Protein AF-0000000081758607 (afdb_homodimer)

InterPro domains:
  IPR001427 Pancreatic ribonuclease [PR00794] (50-69)
  IPR001427 Pancreatic ribonuclease [PR00794] (70-89)
  IPR001427 Pancreatic ribonuclease [PR00794] (96-114)
  IPR001427 Pancreatic ribonuclease [PR00794] (119-141)
  IPR001427 Pancreatic ribonuclease [PTHR11437] (11-158)
  IPR023411 Ribonuclease A, active site [PS00127] (64-70)
  IPR023412 Ribonuclease A-domain [PF00074] (33-155)
  IPR023412 Ribonuclease A-domain [SM00092] (31-158)
  IPR036816 Ribonuclease A-like domain superfamily [G3DSA:3.10.130.10] (28-158)
  IPR036816 Ribonuclease A-like domain superfamily [SSF54076] (29-158)

pLDDT: mean 87.72, std 19.78, range [25.62, 98.75]

Radius of gyration: 23.15 Å; Cα contacts (8 Å, |Δi|>4): 586; chains: 2; bounding box: 93×60×49 Å

Solvent-accessible surface area (backbone atoms only — not comparable to full-atom values): 17906 Å² total; per-residue (Å²): 129,72,74,67,55,59,61,54,58,56,56,55,57,61,63,60,69,70,62,61,83,64,58,73,79,73,78,73,49,90,94,50,52,54,46,55,46,32,40,62,57,28,46,35,79,65,88,83,46,47,55,62,56,45,33,67,47,14,66,69,72,49,38,58,68,60,64,46,55,32,36,50,46,47,69,64,61,54,28,53,28,56,73,43,68,76,39,86,41,82,38,77,90,44,79,43,15,18,50,46,91,58,66,37,48,30,39,39,29,39,57,74,35,83,42,84,49,32,84,60,33,36,48,45,78,48,77,50,72,31,31,40,29,32,25,42,40,72,51,55,91,88,44,74,79,87,45,68,42,26,42,47,42,65,31,32,40,34,45,82,69,129,70,72,67,58,60,60,55,56,56,55,54,55,61,63,60,69,69,61,59,83,63,59,72,78,74,78,72,51,88,94,50,51,53,45,55,47,32,41,62,55,29,48,35,79,65,86,84,45,46,54,62,57,46,32,68,47,14,65,70,72,48,38,57,67,60,65,46,55,31,36,50,48,49,70,67,60,55,27,54,28,57,72,41,67,78,40,87,41,83,39,76,89,45,75,44,14,18,48,45,91,57,66,36,48,30,38,37,28,39,55,74,36,83,40,85,49,31,83,60,34,37,48,44,75,48,76,49,72,32,30,41,28,32,25,40,39,72,52,55,91,88,45,75,80,87,46,68,44,27,44,46,41,63,30,32,41,32,44,79,68

Secondary structure (DSSP, 8-state):
--TTTHHHHHHHHHHHTT-------PPPPTT--HHHHHHHHHB--S---HHHHHHHHHTTTTS--SEEEEESS-HHHHHHHTTS-EE--SSTT---EEE-SS-EEEEEEEEEE--SSGGG-EEEEEEEEEEEEEEEEEPPTTS-TT-SEEEEEEEEEEEE-/--TTTHHHHHHHHHHHHT-------PPPPTT--HHHHHHHHHB--S---HHHHHHHHHTTTTS--SEEEEESS-HHHHHHHTTS-EE--SSTT---EEE-SS-EEEEEEEEEE--SSGGG-EEEEEEEEEEEEEEEEEPPTTS-TT-SEEEEEEEEEEEE-

Nearest PDB structures (foldseek):
  4owz-assembly1_A  TM=9.566E-01  e=1.545E-17  Homo sapiens
  8g9a-assembly4_D  TM=9.483E-01  e=7.548E-17  synthetic construct
  6sso-assembly1_A  TM=9.526E-01  e=8.528E-17  Homo sapiens
  4x09-assembly1_A  TM=9.290E-01  e=2.037E-15  Homo sapiens
  6ssn-assembly2_B  TM=9.338E-01  e=1.350E-14  synthetic construct

Structure (mmCIF, N/CA/C/O backbone):
data_AF-0000000081758607-model_v1
#
loop_
_entity.id
_entity.type
_entity.pdbx_description
1 polymer 'Eosinophil cationic protein-like'
#
loop_
_atom_site.group_PDB
_atom_site.id
_atom_site.type_symbol
_atom_site.label_atom_id
_atom_site.label_alt_id
_atom_site.label_comp_id
_atom_site.label_asym_id
_atom_site.label_entity_id
_atom_site.label_seq_id
_atom_site.pdbx_PDB_ins_code
_atom_site.Cartn_x
_atom_site.Cartn_y
_atom_site.Cartn_z
_atom_site.occupancy
_atom_site.B_iso_or_equiv
_atom_site.auth_seq_id
_atom_site.auth_comp_id
_atom_site.auth_asym_id
_atom_site.auth_atom_id
_atom_site.pdbx_PDB_model_num
ATOM 1 N N . MET A 1 1 ? -47.562 11.25 -22.031 1 25.62 1 MET A N 1
ATOM 2 C CA . MET A 1 1 ? -46.656 12.133 -21.297 1 25.62 1 MET A CA 1
ATOM 3 C C . MET A 1 1 ? -45.969 11.375 -20.172 1 25.62 1 MET A C 1
ATOM 5 O O . MET A 1 1 ? -45.219 11.977 -19.375 1 25.62 1 MET A O 1
ATOM 9 N N . VAL A 1 2 ? -46.375 10.055 -19.812 1 29.16 2 VAL A N 1
ATOM 10 C CA . VAL A 1 2 ? -45.938 9.32 -18.641 1 29.16 2 VAL A CA 1
ATOM 11 C C . VAL A 1 2 ? -44.625 8.617 -18.953 1 29.16 2 VAL A C 1
ATOM 13 O O . VAL A 1 2 ? -44 8.008 -18.062 1 29.16 2 VAL A O 1
ATOM 16 N N . ALA A 1 3 ? -44.312 8.266 -20.203 1 39.25 3 ALA A N 1
ATOM 17 C CA . ALA A 1 3 ? -43.094 7.523 -20.438 1 39.25 3 ALA A CA 1
ATOM 18 C C . ALA A 1 3 ? -41.875 8.375 -20.094 1 39.25 3 ALA A C 1
ATOM 20 O O . ALA A 1 3 ? -40.719 7.879 -20.094 1 39.25 3 ALA A O 1
ATOM 21 N N . LYS A 1 4 ? -42.094 9.68 -20.25 1 40.25 4 LYS A N 1
ATOM 22 C CA . LYS A 1 4 ? -40.906 10.5 -20.125 1 40.25 4 LYS A CA 1
ATOM 23 C C . LYS A 1 4 ? -40.375 10.508 -18.703 1 40.25 4 LYS A C 1
ATOM 25 O O . LYS A 1 4 ? -39.344 11.102 -18.422 1 40.25 4 LYS A O 1
ATOM 30 N N . LEU A 1 5 ? -41.25 10.117 -17.688 1 33.97 5 LEU A N 1
ATOM 31 C CA . LEU A 1 5 ? -40.781 10.289 -16.328 1 33.97 5 LEU A CA 1
ATOM 32 C C . LEU A 1 5 ? -39.875 9.125 -15.914 1 33.97 5 LEU A C 1
ATOM 34 O O . LEU A 1 5 ? -39.219 9.18 -14.883 1 33.97 5 LEU A O 1
ATOM 38 N N . LEU A 1 6 ? -40.062 7.922 -16.609 1 41.34 6 LEU A N 1
ATOM 39 C CA . LEU A 1 6 ? -39.281 6.805 -16.094 1 41.34 6 LEU A CA 1
ATOM 40 C C . LEU A 1 6 ? -37.812 6.961 -16.453 1 41.34 6 LEU A C 1
ATOM 42 O O . LEU A 1 6 ? -36.938 6.332 -15.836 1 41.34 6 LEU A O 1
ATOM 46 N N . HIS A 1 7 ? -37.594 7.719 -17.609 1 46.16 7 HIS A N 1
ATOM 47 C CA . HIS A 1 7 ? -36.188 7.832 -17.938 1 46.16 7 HIS A CA 1
ATOM 48 C C . HIS A 1 7 ? -35.438 8.719 -16.938 1 46.16 7 HIS A C 1
ATOM 50 O O . HIS A 1 7 ? -34.25 8.586 -16.75 1 46.16 7 HIS A O 1
ATOM 56 N N . SER A 1 8 ? -36.281 9.594 -16.234 1 44.31 8 SER A N 1
ATOM 57 C CA . SER A 1 8 ? -35.531 10.555 -15.422 1 44.31 8 SER A CA 1
ATOM 58 C C . SER A 1 8 ? -35.062 9.922 -14.117 1 44.31 8 SER A C 1
ATOM 60 O O . SER A 1 8 ? -34.031 10.289 -13.594 1 44.31 8 SER A O 1
ATOM 62 N N . ARG A 1 9 ? -35.906 9 -13.555 1 41.22 9 ARG A N 1
ATOM 63 C CA . ARG A 1 9 ? -35.531 8.516 -12.234 1 41.22 9 ARG A CA 1
ATOM 64 C C . ARG A 1 9 ? -34.375 7.535 -12.336 1 41.22 9 ARG A C 1
ATOM 66 O O . ARG A 1 9 ? -33.656 7.293 -11.352 1 41.22 9 ARG A O 1
ATOM 73 N N . LEU A 1 10 ? -34.312 6.77 -13.477 1 43.75 10 LEU A N 1
ATOM 74 C CA . LEU A 1 10 ? -33.188 5.824 -13.586 1 43.75 10 LEU A CA 1
ATOM 75 C C . LEU A 1 10 ? -31.859 6.559 -13.727 1 43.75 10 LEU A C 1
ATOM 77 O O . LEU A 1 10 ? -30.844 6.105 -13.211 1 43.75 10 LEU A O 1
ATOM 81 N N . CYS A 1 11 ? -31.938 7.77 -14.328 1 44.88 11 CYS A N 1
ATOM 82 C CA . CYS A 1 11 ? -30.672 8.477 -14.453 1 44.88 11 CYS A CA 1
ATOM 83 C C . CYS A 1 11 ? -30.156 8.906 -13.086 1 44.88 11 CYS A C 1
ATOM 85 O O . CYS A 1 11 ? -28.938 9.016 -12.875 1 44.88 11 CYS A O 1
ATOM 87 N N . LEU A 1 12 ? -31.141 9.227 -12.18 1 46.19 12 LEU A N 1
ATOM 88 C CA . LEU A 1 12 ? -30.672 9.719 -10.891 1 46.19 12 LEU A CA 1
ATOM 89 C C . LEU A 1 12 ? -29.969 8.609 -10.109 1 46.19 12 LEU A C 1
ATOM 91 O O . LEU A 1 12 ? -28.969 8.852 -9.438 1 46.19 12 LEU A O 1
ATOM 95 N N . LEU A 1 13 ? -30.516 7.367 -10.219 1 45.22 13 LEU A N 1
ATOM 96 C CA . LEU A 1 13 ? -29.906 6.34 -9.375 1 45.22 13 LEU A CA 1
ATOM 97 C C . LEU A 1 13 ? -28.516 5.977 -9.867 1 45.22 13 LEU A C 1
ATOM 99 O O . LEU A 1 13 ? -27.672 5.531 -9.078 1 45.22 13 LEU A O 1
ATOM 103 N N . LEU A 1 14 ? -28.312 6.074 -11.203 1 45.12 14 LEU A N 1
ATOM 104 C CA . LEU A 1 14 ? -26.984 5.68 -11.648 1 45.12 14 LEU A CA 1
ATOM 105 C C . LEU A 1 14 ? -25.922 6.648 -11.125 1 45.12 14 LEU A C 1
ATOM 107 O O . LEU A 1 14 ? -24.734 6.309 -11.07 1 45.12 14 LEU A O 1
ATOM 111 N N . LEU A 1 15 ? -26.344 7.926 -10.883 1 44.34 15 LEU A N 1
ATOM 112 C CA . LEU A 1 15 ? -25.328 8.852 -10.398 1 44.34 15 LEU A CA 1
ATOM 113 C C . LEU A 1 15 ? -24.875 8.484 -8.992 1 44.34 15 LEU A C 1
ATOM 115 O O . LEU A 1 15 ? -23.781 8.859 -8.57 1 44.34 15 LEU A O 1
ATOM 119 N N . LEU A 1 16 ? -25.719 7.824 -8.211 1 43.75 16 LEU A N 1
ATOM 120 C CA . LEU A 1 16 ? -25.312 7.633 -6.824 1 43.75 16 LEU A CA 1
ATOM 121 C C . LEU A 1 16 ? -24.219 6.574 -6.723 1 43.75 16 LEU A C 1
ATOM 123 O O . LEU A 1 16 ? -23.578 6.445 -5.68 1 43.75 16 LEU A O 1
ATOM 127 N N . GLY A 1 17 ? -24.172 5.621 -7.613 1 43.34 17 GLY A N 1
ATOM 128 C CA . GLY A 1 17 ? -23.297 4.492 -7.371 1 43.34 17 GLY A CA 1
ATOM 129 C C . GLY A 1 17 ? -21.828 4.875 -7.391 1 43.34 17 GLY A C 1
ATOM 130 O O . GLY A 1 17 ? -20.969 4.117 -6.918 1 43.34 17 GLY A O 1
ATOM 131 N N . LEU A 1 18 ? -21.438 5.738 -8.297 1 41.12 18 LEU A N 1
ATOM 132 C CA . LEU A 1 18 ? -19.984 5.934 -8.344 1 41.12 18 LEU A CA 1
ATOM 133 C C . LEU A 1 18 ? -19.516 6.738 -7.137 1 41.12 18 LEU A C 1
ATOM 135 O O . LEU A 1 18 ? -18.781 7.719 -7.293 1 41.12 18 LEU A O 1
ATOM 139 N N . LEU A 1 19 ? -20.25 6.902 -6.094 1 38.03 19 LEU A N 1
ATOM 140 C CA . LEU A 1 19 ? -19.609 7.645 -5.02 1 38.03 19 LEU A CA 1
ATOM 141 C C . LEU A 1 19 ? -18.25 7.043 -4.684 1 38.03 19 LEU A C 1
ATOM 143 O O . LEU A 1 19 ? -18.172 6.012 -4.008 1 38.03 19 LEU A O 1
ATOM 147 N N . GLY A 1 20 ? -17.375 6.934 -5.625 1 40.66 20 GLY A N 1
ATOM 148 C CA . GLY A 1 20 ? -16.016 6.652 -5.199 1 40.66 20 GLY A CA 1
ATOM 149 C C . GLY A 1 20 ? -15.68 7.254 -3.85 1 40.66 20 GLY A C 1
ATOM 150 O O . GLY A 1 20 ? -16.234 8.289 -3.467 1 40.66 20 GLY A O 1
ATOM 151 N N . ILE A 1 21 ? -15.484 6.484 -2.828 1 44.28 21 ILE A N 1
ATOM 152 C CA . ILE A 1 21 ? -14.945 6.949 -1.554 1 44.28 21 ILE A CA 1
ATOM 153 C C . ILE A 1 21 ? -14.008 8.133 -1.789 1 44.28 21 ILE A C 1
ATOM 155 O O . ILE A 1 21 ? -12.938 7.977 -2.379 1 44.28 21 ILE A O 1
ATOM 159 N N . VAL A 1 22 ? -14.484 9.234 -2.223 1 45.12 22 VAL A N 1
ATOM 160 C CA . VAL A 1 22 ? -13.695 10.461 -2.213 1 45.12 22 VAL A CA 1
ATOM 161 C C . VAL A 1 22 ? -13 10.617 -0.862 1 45.12 22 VAL A C 1
ATOM 163 O O . VAL A 1 22 ? -13.656 10.664 0.18 1 45.12 22 VAL A O 1
ATOM 166 N N . PRO A 1 23 ? -11.68 10.188 -0.77 1 51.25 23 PRO A N 1
ATOM 167 C CA . PRO A 1 23 ? -11.039 10.57 0.491 1 51.25 23 PRO A CA 1
ATOM 168 C C . PRO A 1 23 ? -11.391 12 0.916 1 51.25 23 PRO A C 1
ATOM 170 O O . PRO A 1 23 ? -11.406 12.906 0.084 1 51.25 23 PRO A O 1
ATOM 173 N N . LEU A 1 24 ? -12.297 12.156 1.816 1 49.97 24 LEU A N 1
ATOM 174 C CA . LEU A 1 24 ? -12.672 13.438 2.402 1 49.97 24 LEU A CA 1
ATOM 175 C C . LEU A 1 24 ? -11.445 14.32 2.6 1 49.97 24 LEU A C 1
ATOM 177 O O . LEU A 1 24 ? -10.555 13.984 3.377 1 49.97 24 LEU A O 1
ATOM 181 N N . LEU A 1 25 ? -11.023 15.047 1.544 1 57.75 25 LEU A N 1
ATOM 182 C CA . LEU A 1 25 ? -10.094 16.141 1.774 1 57.75 25 LEU A CA 1
ATOM 183 C C . LEU A 1 25 ? -10.359 16.812 3.119 1 57.75 25 LEU A C 1
ATOM 185 O O . LEU A 1 25 ? -11.445 17.359 3.338 1 57.75 25 LEU A O 1
ATOM 189 N N . GLN A 1 26 ? -9.633 16.359 4.188 1 69.75 26 GLN A N 1
ATOM 190 C CA . GLN A 1 26 ? -9.789 16.984 5.496 1 69.75 26 GLN A CA 1
ATOM 191 C C . GLN A 1 26 ? -9.406 18.469 5.441 1 69.75 26 GLN A C 1
ATOM 193 O O . GLN A 1 26 ? -8.367 18.828 4.891 1 69.75 26 GLN A O 1
ATOM 198 N N . ALA A 1 27 ? -10.273 19.328 5.703 1 87.94 27 ALA A N 1
ATOM 199 C CA . ALA A 1 27 ? -10.039 20.766 5.777 1 87.94 27 ALA A CA 1
ATOM 200 C C . ALA A 1 27 ? -8.852 21.094 6.672 1 87.94 27 ALA A C 1
ATOM 202 O O . ALA A 1 27 ? -8.625 20.406 7.684 1 87.94 27 ALA A O 1
ATOM 203 N N . VAL A 1 28 ? -8.023 22.016 6.258 1 95 28 VAL A N 1
ATOM 204 C CA . VAL A 1 28 ? -6.895 22.484 7.055 1 95 28 VAL A CA 1
ATOM 205 C C . VAL A 1 28 ? -7.398 23.281 8.25 1 95 28 VAL A C 1
ATOM 207 O O . VAL A 1 28 ? -8.172 24.234 8.086 1 95 28 VAL A O 1
ATOM 210 N N . PRO A 1 29 ? -6.996 22.984 9.453 1 96.12 29 PRO A N 1
ATOM 211 C CA . PRO A 1 29 ? -7.414 23.781 10.617 1 96.12 29 PRO A CA 1
ATOM 212 C C . PRO A 1 29 ? -6.945 25.234 10.547 1 96.12 29 PRO A C 1
ATOM 214 O O . PRO A 1 29 ? -5.902 25.516 9.953 1 96.12 29 PRO A O 1
ATOM 217 N N . PRO A 1 30 ? -7.746 26.125 11.172 1 94.94 30 PRO A N 1
ATOM 218 C CA . PRO A 1 30 ? -7.355 27.531 11.148 1 94.94 30 PRO A CA 1
ATOM 219 C C . PRO A 1 30 ? -5.973 27.781 11.758 1 94.94 30 PRO A C 1
ATOM 221 O O . PRO A 1 30 ? -5.609 27.141 12.742 1 94.94 30 PRO A O 1
ATOM 224 N N . GLY A 1 31 ? -5.203 28.594 11.062 1 96.12 31 GLY A N 1
ATOM 225 C CA . GLY A 1 31 ? -3.912 29.016 11.586 1 96.12 31 GLY A CA 1
ATOM 226 C C . GLY A 1 31 ? -2.766 28.141 11.094 1 96.12 31 GLY A C 1
ATOM 227 O O . GLY A 1 31 ? -1.599 28.453 11.352 1 96.12 31 GLY A O 1
ATOM 228 N N . LEU A 1 32 ? -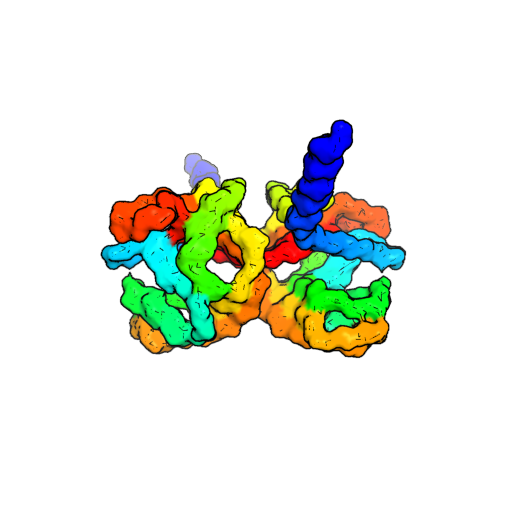3.121 27.078 10.453 1 97.62 32 LEU A N 1
ATOM 229 C CA . LEU A 1 32 ? -2.09 26.203 9.906 1 97.62 32 LEU A CA 1
ATOM 230 C C . LEU A 1 32 ? -2.016 26.312 8.391 1 97.62 32 LEU A C 1
ATOM 232 O O . LEU A 1 32 ? -3.037 26.516 7.73 1 97.62 32 LEU A O 1
ATOM 236 N N . THR A 1 33 ? -0.804 26.203 7.902 1 98.06 33 THR A N 1
ATOM 237 C CA . THR A 1 33 ? -0.658 26.031 6.465 1 98.06 33 THR A CA 1
ATOM 238 C C . THR A 1 33 ? -0.921 24.578 6.074 1 98.06 33 THR A C 1
ATOM 240 O O . THR A 1 33 ? -0.904 23.688 6.926 1 98.06 33 THR A O 1
ATOM 243 N N . LYS A 1 34 ? -1.113 24.359 4.797 1 97.5 34 LYS A N 1
ATOM 244 C CA . LYS A 1 34 ? -1.287 22.984 4.309 1 97.5 34 LYS A CA 1
ATOM 245 C C . LYS A 1 34 ? -0.074 22.125 4.645 1 97.5 34 LYS A C 1
ATOM 247 O O . LYS A 1 34 ? -0.218 20.953 4.996 1 97.5 34 LYS A O 1
ATOM 252 N N . TYR A 1 35 ? 1.077 22.703 4.539 1 98.31 35 TYR A N 1
ATOM 253 C CA . TYR A 1 35 ? 2.307 21.984 4.836 1 98.31 35 TYR A CA 1
ATOM 254 C C . TYR A 1 35 ? 2.385 21.625 6.316 1 98.31 35 TYR A C 1
ATOM 256 O O . TYR A 1 35 ? 2.719 20.484 6.672 1 98.31 35 TYR A O 1
ATOM 264 N N . GLN A 1 36 ? 2.098 22.562 7.102 1 98 36 GLN A N 1
ATOM 265 C CA . GLN A 1 36 ? 2.107 22.312 8.539 1 98 36 GLN A CA 1
ATOM 266 C C . GLN A 1 36 ? 1.111 21.219 8.914 1 98 36 GLN A C 1
ATOM 268 O O . GLN A 1 36 ? 1.419 20.344 9.727 1 98 36 GLN A O 1
ATOM 273 N N . TRP A 1 37 ? -0.042 21.281 8.328 1 98.25 37 TRP A N 1
ATOM 274 C CA . TRP A 1 37 ? -1.071 20.297 8.633 1 98.25 37 TRP A CA 1
ATOM 275 C C . TRP A 1 37 ? -0.65 18.906 8.156 1 98.25 37 TRP A C 1
ATOM 277 O O . TRP A 1 37 ? -0.831 17.922 8.875 1 98.25 37 TRP A O 1
ATOM 287 N N . PHE A 1 38 ? -0.054 18.875 6.996 1 98.12 38 PHE A N 1
ATOM 288 C CA . PHE A 1 38 ? 0.511 17.625 6.504 1 98.12 38 PHE A CA 1
ATOM 289 C C . PHE A 1 38 ? 1.508 17.047 7.504 1 98.12 38 PHE A C 1
ATOM 291 O O . PHE A 1 38 ? 1.479 15.852 7.797 1 98.12 38 PHE A O 1
ATOM 298 N N . THR A 1 39 ? 2.361 17.859 7.949 1 98 39 THR A N 1
ATOM 299 C CA . THR A 1 39 ? 3.41 17.438 8.859 1 98 39 THR A CA 1
ATOM 300 C C . THR A 1 39 ? 2.811 16.906 10.164 1 98 39 THR A C 1
ATOM 302 O O . THR A 1 39 ? 3.236 15.867 10.68 1 98 39 THR A O 1
ATOM 305 N N . ILE A 1 40 ? 1.825 17.578 10.656 1 97.5 40 ILE A N 1
ATOM 306 C CA . ILE A 1 40 ? 1.176 17.188 11.898 1 97.5 40 ILE A CA 1
ATOM 307 C C . ILE A 1 40 ? 0.467 15.844 11.711 1 97.5 40 ILE A C 1
ATOM 309 O O . ILE A 1 40 ? 0.547 14.961 12.57 1 97.5 40 ILE A O 1
ATOM 313 N N . GLN A 1 41 ? -0.12 15.633 10.57 1 98.06 41 GLN A N 1
ATOM 314 C CA . GLN A 1 41 ? -0.935 14.445 10.32 1 98.06 41 GLN A CA 1
ATOM 315 C C . GLN A 1 41 ? -0.062 13.234 10.008 1 98.06 41 GLN A C 1
ATOM 317 O O . GLN A 1 41 ? -0.415 12.102 10.352 1 98.06 41 GLN A O 1
ATOM 322 N N . HIS A 1 42 ? 1.176 13.516 9.375 1 98.38 42 HIS A N 1
ATOM 323 C CA . HIS A 1 42 ? 1.737 12.352 8.695 1 98.38 42 HIS A CA 1
ATOM 324 C C . HIS A 1 42 ? 3.209 12.172 9.047 1 98.38 42 HIS A C 1
ATOM 326 O O . HIS A 1 42 ? 3.801 11.133 8.742 1 98.38 42 HIS A O 1
ATOM 332 N N . ILE A 1 43 ? 3.82 13.125 9.695 1 98.5 43 ILE A N 1
ATOM 333 C CA . ILE A 1 43 ? 5.246 12.992 9.969 1 98.5 43 ILE A CA 1
ATOM 334 C C . ILE A 1 43 ? 5.469 12.734 11.453 1 98.5 43 ILE A C 1
ATOM 336 O O . ILE A 1 43 ? 4.949 13.461 12.305 1 98.5 43 ILE A O 1
ATOM 340 N N . ASN A 1 44 ? 6.191 11.68 11.734 1 96.19 44 ASN A N 1
ATOM 341 C CA . ASN A 1 44 ? 6.609 11.367 13.094 1 96.19 44 ASN A CA 1
ATOM 342 C C . ASN A 1 44 ? 8 10.742 13.133 1 96.19 44 ASN A C 1
ATOM 344 O O . ASN A 1 44 ? 8.281 9.805 12.383 1 96.19 44 ASN A O 1
ATOM 348 N N . THR A 1 45 ? 8.867 11.258 13.961 1 89.81 45 THR A N 1
ATOM 349 C CA . THR A 1 45 ? 10.258 10.805 13.984 1 89.81 45 THR A CA 1
ATOM 350 C C . THR A 1 45 ? 10.477 9.789 15.102 1 89.81 45 THR A C 1
ATOM 352 O O . THR A 1 45 ? 11.555 9.203 15.203 1 89.81 45 THR A O 1
ATOM 355 N N . GLY A 1 46 ? 9.555 9.562 15.922 1 87.62 46 GLY A N 1
ATOM 356 C CA . GLY A 1 46 ? 9.75 8.695 17.078 1 87.62 46 GLY A CA 1
ATOM 357 C C . GLY A 1 46 ? 8.922 7.426 17.016 1 87.62 46 GLY A C 1
ATOM 358 O O . GLY A 1 46 ? 8.5 7.008 15.93 1 87.62 46 GLY A O 1
ATOM 359 N N . ASN A 1 47 ? 8.992 6.711 18.125 1 88.56 47 ASN A N 1
ATOM 360 C CA . ASN A 1 47 ? 8.125 5.551 18.281 1 88.56 47 ASN A CA 1
ATOM 361 C C . ASN A 1 47 ? 6.656 5.961 18.422 1 88.56 47 ASN A C 1
ATOM 363 O O . ASN A 1 47 ? 6.293 6.684 19.344 1 88.56 47 ASN A O 1
ATOM 367 N N . ILE A 1 48 ? 5.949 5.465 17.5 1 89.75 48 ILE A N 1
ATOM 368 C CA . ILE A 1 48 ? 4.562 5.914 17.422 1 89.75 48 ILE A CA 1
ATOM 369 C C . ILE A 1 48 ? 3.68 5.02 18.297 1 89.75 48 ILE A C 1
ATOM 371 O O . ILE A 1 48 ? 3.689 3.795 18.141 1 89.75 48 ILE A O 1
ATOM 375 N N . GLN A 1 49 ? 3.062 5.711 19.234 1 95.69 49 GLN A N 1
ATOM 376 C CA . GLN A 1 49 ? 1.893 5.129 19.891 1 95.69 49 GLN A CA 1
ATOM 377 C C . GLN A 1 49 ? 0.61 5.816 19.438 1 95.69 49 GLN A C 1
ATOM 379 O O . GLN A 1 49 ? 0.385 6.988 19.734 1 95.69 49 GLN A O 1
ATOM 384 N N . CYS A 1 50 ? -0.229 5.082 18.797 1 98.06 50 CYS A N 1
ATOM 385 C CA . CYS A 1 50 ? -1.337 5.691 18.078 1 98.06 50 CYS A CA 1
ATOM 386 C C . CYS A 1 50 ? -2.236 6.484 19.016 1 98.06 50 CYS A C 1
ATOM 388 O O . CYS A 1 50 ? -2.682 7.582 18.688 1 98.06 50 CYS A O 1
ATOM 390 N N . ASN A 1 51 ? -2.527 5.938 20.203 1 97.75 51 ASN A N 1
ATOM 391 C CA . ASN A 1 51 ? -3.41 6.648 21.125 1 97.75 51 ASN A CA 1
ATOM 392 C C . ASN A 1 51 ? -2.84 8.008 21.5 1 97.75 51 ASN A C 1
ATOM 394 O O . ASN A 1 51 ? -3.584 8.977 21.672 1 97.75 51 ASN A O 1
ATOM 398 N N . ILE A 1 52 ? -1.564 8.117 21.594 1 97.06 52 ILE A N 1
ATOM 399 C CA . ILE A 1 52 ? -0.917 9.367 21.969 1 97.06 52 ILE A CA 1
ATOM 400 C C . ILE A 1 52 ? -0.765 10.25 20.734 1 97.06 52 ILE A C 1
ATOM 402 O O . ILE A 1 52 ? -1.142 11.43 20.75 1 97.06 52 ILE A O 1
ATOM 406 N N . ALA A 1 53 ? -0.28 9.688 19.656 1 97.56 53 ALA A N 1
ATOM 407 C CA . ALA A 1 53 ? -0.004 10.445 18.438 1 97.56 53 ALA A CA 1
ATOM 408 C C . ALA A 1 53 ? -1.282 11.055 17.875 1 97.56 53 ALA A C 1
ATOM 410 O O . ALA A 1 53 ? -1.282 12.203 17.422 1 97.56 53 ALA A O 1
ATOM 411 N N . MET A 1 54 ? -2.377 10.32 17.969 1 98 54 MET A N 1
ATOM 412 C CA . MET A 1 54 ? -3.633 10.781 17.375 1 98 54 MET A CA 1
ATOM 413 C C . MET A 1 54 ? -4.238 11.906 18.203 1 98 54 MET A C 1
ATOM 415 O O . MET A 1 54 ? -5.023 12.711 17.703 1 98 54 MET A O 1
ATOM 419 N N . GLN A 1 55 ? -3.895 12.039 19.438 1 97.31 55 GLN A N 1
ATOM 420 C CA . GLN A 1 55 ? -4.355 13.188 20.203 1 97.31 55 GLN A CA 1
ATOM 421 C C . GLN A 1 55 ? -3.838 14.492 19.609 1 97.31 55 GLN A C 1
ATOM 423 O O . GLN A 1 55 ? -4.547 15.5 19.609 1 97.31 55 GLN A O 1
ATOM 428 N N . GLY A 1 56 ? -2.594 14.383 19.141 1 96.19 56 GLY A N 1
ATOM 429 C CA . GLY A 1 56 ? -2.008 15.555 18.516 1 96.19 56 GLY A CA 1
ATOM 430 C C . GLY A 1 56 ? -2.746 16 17.266 1 96.19 56 GLY A C 1
ATOM 431 O O . GLY A 1 56 ? -2.916 17.188 17.031 1 96.19 56 GLY A O 1
ATOM 432 N N . VAL A 1 57 ? -3.242 15.094 16.516 1 97.5 57 VAL A N 1
ATOM 433 C CA . VAL A 1 57 ? -3.98 15.383 15.289 1 97.5 57 VAL A CA 1
ATOM 434 C C . VAL A 1 57 ? -5.41 15.789 15.633 1 97.5 57 VAL A C 1
ATOM 436 O O . VAL A 1 57 ? -5.898 16.812 15.164 1 97.5 57 VAL A O 1
ATOM 439 N N . ASN A 1 58 ? -6.016 15.07 16.531 1 97.56 58 ASN A N 1
ATOM 440 C CA . ASN A 1 58 ? -7.43 15.234 16.859 1 97.56 58 ASN A CA 1
ATOM 441 C C . ASN A 1 58 ? -7.684 16.531 17.625 1 97.56 58 ASN A C 1
ATOM 443 O O . ASN A 1 58 ? -8.797 17.047 17.609 1 97.56 58 ASN A O 1
ATOM 447 N N . ASN A 1 59 ? -6.637 16.984 18.25 1 97.31 59 ASN A N 1
ATOM 448 C CA . ASN A 1 59 ? -6.762 18.219 19 1 97.31 59 ASN A CA 1
ATOM 449 C C . ASN A 1 59 ? -7.176 19.391 18.109 1 97.31 59 ASN A C 1
ATOM 451 O O . ASN A 1 59 ? -7.84 20.328 18.578 1 97.31 59 ASN A O 1
ATOM 455 N N . TYR A 1 60 ? -6.848 19.281 16.859 1 96.75 60 TYR A N 1
ATOM 456 C CA . TYR A 1 60 ? -7.105 20.406 15.953 1 96.75 60 TYR A CA 1
ATOM 457 C C . TYR A 1 60 ? -8.539 20.375 15.453 1 96.75 60 TYR A C 1
ATOM 459 O O . TYR A 1 60 ? -9.086 21.422 15.047 1 96.75 60 TYR A O 1
ATOM 467 N N . THR A 1 61 ? -9.148 19.234 15.43 1 94.38 61 THR A N 1
ATOM 468 C CA . THR A 1 61 ? -10.492 19.125 14.867 1 94.38 61 THR A CA 1
ATOM 469 C C . THR A 1 61 ? -11.523 18.859 15.953 1 94.38 61 THR A C 1
ATOM 471 O O . THR A 1 61 ? -12.719 19.047 15.75 1 94.38 61 THR A O 1
ATOM 474 N N . GLY A 1 62 ? -11.07 18.328 17.031 1 95.81 62 GLY A N 1
ATOM 475 C CA . GLY A 1 62 ? -11.961 18 18.141 1 95.81 62 GLY A CA 1
ATOM 476 C C . GLY A 1 62 ? -12.727 16.703 17.938 1 95.81 62 GLY A C 1
ATOM 477 O O . GLY A 1 62 ? -13.68 16.422 18.656 1 95.81 62 GLY A O 1
ATOM 478 N N . LYS A 1 63 ? -12.359 15.961 16.953 1 95.88 63 LYS A N 1
ATOM 479 C CA . LYS A 1 63 ? -13.016 14.695 16.625 1 95.88 63 LYS A CA 1
ATOM 480 C C . LYS A 1 63 ? -12 13.562 16.516 1 95.88 63 LYS A C 1
ATOM 482 O O . LYS A 1 63 ? -10.805 13.812 16.375 1 95.88 63 LYS A O 1
ATOM 487 N N . CYS A 1 64 ? -12.555 12.352 16.625 1 97.75 64 CYS A N 1
ATOM 488 C CA . CYS A 1 64 ? -11.719 11.18 16.406 1 97.75 64 CYS A CA 1
ATOM 489 C C . CYS A 1 64 ? -11.547 10.898 14.922 1 97.75 64 CYS A C 1
ATOM 491 O O . CYS A 1 64 ? -12.492 10.461 14.258 1 97.75 64 CYS A O 1
ATOM 493 N N . LYS A 1 65 ? -10.375 11.234 14.406 1 96.44 65 LYS A N 1
ATOM 494 C CA . LYS A 1 65 ? -10.125 10.859 13.023 1 96.44 65 LYS A CA 1
ATOM 495 C C . LYS A 1 65 ? -10.172 9.344 12.844 1 96.44 65 LYS A C 1
ATOM 497 O O . LYS A 1 65 ? -9.562 8.609 13.625 1 96.44 65 LYS A O 1
ATOM 502 N N . GLU A 1 66 ? -10.844 8.82 11.852 1 95.81 66 GLU A N 1
ATOM 503 C CA . GLU A 1 66 ? -11.117 7.395 11.711 1 95.81 66 GLU A CA 1
ATOM 504 C C . GLU A 1 66 ? -9.844 6.617 11.375 1 95.81 66 GLU A C 1
ATOM 506 O O . GLU A 1 66 ? -9.656 5.492 11.852 1 95.81 66 GLU A O 1
ATOM 511 N N . PHE A 1 67 ? -9.031 7.156 10.594 1 96.31 67 PHE A N 1
ATOM 512 C CA . PHE A 1 67 ? -7.832 6.48 10.109 1 96.31 67 PHE A CA 1
ATOM 513 C C . PHE A 1 67 ? -6.719 7.48 9.828 1 96.31 67 PHE A C 1
ATOM 515 O O . PHE A 1 67 ? -6.973 8.57 9.305 1 96.31 67 PHE A O 1
ATOM 522 N N . ASN A 1 68 ? -5.504 7.129 10.18 1 97.25 68 ASN A N 1
ATOM 523 C CA . ASN A 1 68 ? -4.352 7.984 9.914 1 97.25 68 ASN A CA 1
ATOM 524 C C . ASN A 1 68 ? -3.074 7.164 9.742 1 97.25 68 ASN A C 1
ATOM 526 O O . ASN A 1 68 ? -2.889 6.148 10.414 1 97.25 68 ASN A O 1
ATOM 530 N N . THR A 1 69 ? -2.24 7.582 8.773 1 98.06 69 THR A N 1
ATOM 531 C CA . THR A 1 69 ? -0.922 6.984 8.602 1 98.06 69 THR A CA 1
ATOM 532 C C . THR A 1 69 ? 0.175 7.961 9.016 1 98.06 69 THR A C 1
ATOM 534 O O . THR A 1 69 ? 0.208 9.102 8.547 1 98.06 69 THR A O 1
ATOM 537 N N . PHE A 1 70 ? 1.028 7.461 9.906 1 98.38 70 PHE A N 1
ATOM 538 C CA . PHE A 1 70 ? 2.227 8.211 10.258 1 98.38 70 PHE A CA 1
ATOM 539 C C . PHE A 1 70 ? 3.453 7.633 9.57 1 98.38 70 PHE A C 1
ATOM 541 O O . PHE A 1 70 ? 3.736 6.438 9.695 1 98.38 70 PHE A O 1
ATOM 548 N N . LEU A 1 71 ? 4.109 8.484 8.844 1 98.62 71 LEU A N 1
ATOM 549 C CA . LEU A 1 71 ? 5.391 8.117 8.242 1 98.62 71 LEU A CA 1
ATOM 550 C C . LEU A 1 71 ? 6.539 8.383 9.211 1 98.62 71 LEU A C 1
ATOM 552 O O . LEU A 1 71 ? 6.652 9.477 9.766 1 98.62 71 LEU A O 1
ATOM 556 N N . ASN A 1 72 ? 7.352 7.383 9.461 1 98.12 72 ASN A N 1
ATOM 557 C CA . ASN A 1 72 ? 8.531 7.574 10.305 1 98.12 72 ASN A CA 1
ATOM 558 C C . ASN A 1 72 ? 9.695 8.156 9.508 1 98.12 72 ASN A C 1
ATOM 560 O O . ASN A 1 72 ? 10.609 7.434 9.109 1 98.12 72 ASN A O 1
ATOM 564 N N . THR A 1 73 ? 9.719 9.398 9.297 1 97.69 73 THR A N 1
ATOM 565 C CA . THR A 1 73 ? 10.695 10.188 8.562 1 97.69 73 THR A CA 1
ATOM 566 C C . THR A 1 73 ? 10.711 11.633 9.062 1 97.69 73 THR A C 1
ATOM 568 O O . THR A 1 73 ? 10.125 11.938 10.109 1 97.69 73 THR A O 1
ATOM 571 N N . THR A 1 74 ? 11.469 12.5 8.414 1 97.75 74 THR A N 1
ATOM 572 C CA . THR A 1 74 ? 11.508 13.906 8.805 1 97.75 74 THR A CA 1
ATOM 573 C C . THR A 1 74 ? 10.75 14.766 7.797 1 97.75 74 THR A C 1
ATOM 575 O O . THR A 1 74 ? 10.57 14.367 6.645 1 97.75 74 THR A O 1
ATOM 578 N N . SER A 1 75 ? 10.352 15.922 8.281 1 97.5 75 SER A N 1
ATOM 579 C CA . SER A 1 75 ? 9.688 16.859 7.379 1 97.5 75 SER A CA 1
ATOM 580 C C . SER A 1 75 ? 10.586 17.234 6.207 1 97.5 75 SER A C 1
ATOM 582 O O . SER A 1 75 ? 10.109 17.406 5.082 1 97.5 75 SER A O 1
ATOM 584 N N . ALA A 1 76 ? 11.836 17.344 6.465 1 97.25 76 ALA A N 1
ATOM 585 C CA . ALA A 1 76 ? 12.789 17.672 5.406 1 97.25 76 ALA A CA 1
ATOM 586 C C . ALA A 1 76 ? 12.859 16.562 4.363 1 97.25 76 ALA A C 1
ATOM 588 O O . ALA A 1 76 ? 12.82 16.828 3.16 1 97.25 76 ALA A O 1
ATOM 589 N N . ASN A 1 77 ? 12.953 15.336 4.84 1 98.06 77 ASN A N 1
ATOM 590 C CA . ASN A 1 77 ? 13 14.203 3.922 1 98.06 77 ASN A CA 1
ATOM 591 C C . ASN A 1 77 ? 11.719 14.109 3.088 1 98.06 77 ASN A C 1
ATOM 593 O O . ASN A 1 77 ? 11.781 13.844 1.885 1 98.06 77 ASN A O 1
ATOM 597 N N . ALA A 1 78 ? 10.609 14.352 3.76 1 98.56 78 ALA A N 1
ATOM 598 C CA . ALA A 1 78 ? 9.344 14.336 3.021 1 98.56 78 ALA A CA 1
ATOM 599 C C . ALA A 1 78 ? 9.312 15.445 1.979 1 98.56 78 ALA A C 1
ATOM 601 O O . ALA A 1 78 ? 8.828 15.242 0.861 1 98.56 78 ALA A O 1
ATOM 602 N N . ALA A 1 79 ? 9.781 16.609 2.309 1 98.44 79 ALA A N 1
ATOM 603 C CA . ALA A 1 79 ? 9.805 17.719 1.371 1 98.44 79 ALA A CA 1
ATOM 604 C C . ALA A 1 79 ? 10.703 17.422 0.175 1 98.44 79 ALA A C 1
ATOM 606 O O . ALA A 1 79 ? 10.414 17.828 -0.949 1 98.44 79 ALA A O 1
ATOM 607 N N . THR A 1 80 ? 11.758 16.656 0.354 1 98.38 80 THR A N 1
ATOM 608 C CA . THR A 1 80 ? 12.664 16.297 -0.738 1 98.38 80 THR A CA 1
ATOM 609 C C . THR A 1 80 ? 11.961 15.414 -1.762 1 98.38 80 THR A C 1
ATOM 611 O O . THR A 1 80 ? 12.289 15.453 -2.949 1 98.38 80 THR A O 1
ATOM 614 N N . VAL A 1 81 ? 10.992 14.695 -1.314 1 98.75 81 VAL A N 1
ATOM 615 C CA . VAL A 1 81 ? 10.242 13.828 -2.219 1 98.75 81 VAL A CA 1
ATOM 616 C C . VAL A 1 81 ? 9.539 14.68 -3.275 1 98.75 81 VAL A C 1
ATOM 618 O O . VAL A 1 81 ? 9.328 14.227 -4.402 1 98.7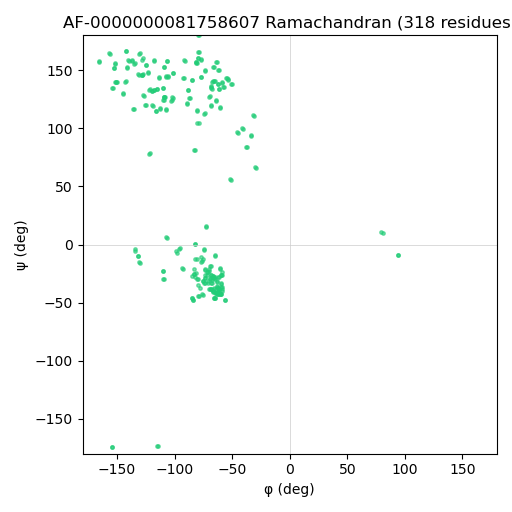5 81 VAL A O 1
ATOM 621 N N . CYS A 1 82 ? 9.188 15.945 -2.979 1 98.62 82 CYS A N 1
ATOM 622 C CA . CYS A 1 82 ? 8.531 16.844 -3.924 1 98.62 82 CYS A CA 1
ATOM 623 C C . CYS A 1 82 ? 9.453 17.156 -5.098 1 98.62 82 CYS A C 1
ATOM 625 O O . CYS A 1 82 ? 9 17.672 -6.121 1 98.62 82 CYS A O 1
ATOM 627 N N . GLY A 1 83 ? 10.703 16.781 -5.035 1 98.06 83 GLY A N 1
ATOM 628 C CA . GLY A 1 83 ? 11.648 17.016 -6.109 1 98.06 83 GLY A CA 1
ATOM 629 C C . GLY A 1 83 ? 11.797 15.828 -7.051 1 98.06 83 GLY A C 1
ATOM 630 O O . GLY A 1 83 ? 12.523 15.898 -8.039 1 98.06 83 GLY A O 1
ATOM 631 N N . THR A 1 84 ? 11.141 14.719 -6.785 1 97.88 84 THR A N 1
ATOM 632 C CA . THR A 1 84 ? 11.219 13.555 -7.664 1 97.88 84 THR A CA 1
ATOM 633 C C . THR A 1 84 ? 10.297 13.734 -8.867 1 97.88 84 THR A C 1
ATOM 635 O O . THR A 1 84 ? 9.633 14.758 -9.008 1 97.88 84 THR A O 1
ATOM 638 N N . GLN A 1 85 ? 10.273 12.766 -9.734 1 96.06 85 GLN A N 1
ATOM 639 C CA . GLN A 1 85 ? 9.477 12.844 -10.953 1 96.06 85 GLN A CA 1
ATOM 640 C C . GLN A 1 85 ? 7.988 12.953 -10.641 1 96.06 85 GLN A C 1
ATOM 642 O O . GLN A 1 85 ? 7.484 12.266 -9.75 1 96.06 85 GLN A O 1
ATOM 647 N N . ASN A 1 86 ? 7.348 13.789 -11.375 1 96.44 86 ASN A N 1
ATOM 648 C CA . ASN A 1 86 ? 5.902 13.922 -11.242 1 96.44 86 ASN A CA 1
ATOM 649 C C . ASN A 1 86 ? 5.18 12.672 -11.727 1 96.44 86 ASN A C 1
ATOM 651 O O . ASN A 1 86 ? 5.539 12.102 -12.758 1 96.44 86 ASN A O 1
ATOM 655 N N . VAL A 1 87 ? 4.246 12.297 -10.969 1 93.88 87 VAL A N 1
ATOM 656 C CA . VAL A 1 87 ? 3.398 11.172 -11.359 1 93.88 87 VAL A CA 1
ATOM 657 C C . VAL A 1 87 ? 1.928 11.555 -11.203 1 93.88 87 VAL A C 1
ATOM 659 O O . VAL A 1 87 ? 1.605 12.562 -10.578 1 93.88 87 VAL A O 1
ATOM 662 N N . THR A 1 88 ? 1.091 10.766 -11.82 1 90.06 88 THR A N 1
ATOM 663 C CA . THR A 1 88 ? -0.343 11 -11.68 1 90.06 88 THR A CA 1
ATOM 664 C C . THR A 1 88 ? -0.809 10.711 -10.258 1 90.06 88 THR A C 1
ATOM 666 O O . THR A 1 88 ? -0.44 9.688 -9.68 1 90.06 88 THR A O 1
ATOM 669 N N . CYS A 1 89 ? -1.607 11.617 -9.703 1 93.12 89 CYS A N 1
ATOM 670 C CA . CYS A 1 89 ? -2.191 11.398 -8.383 1 93.12 89 CYS A CA 1
ATOM 671 C C . CYS A 1 89 ? -3.361 10.422 -8.461 1 93.12 89 CYS A C 1
ATOM 673 O O . CYS A 1 89 ? -4.102 10.414 -9.445 1 93.12 89 CYS A O 1
ATOM 675 N N . ARG A 1 90 ? -3.479 9.625 -7.438 1 87.38 90 ARG A N 1
ATOM 676 C CA . ARG A 1 90 ? -4.66 8.773 -7.355 1 87.38 90 ARG A CA 1
ATOM 677 C C . ARG A 1 90 ? -5.883 9.57 -6.922 1 87.38 90 ARG A C 1
ATOM 679 O O . ARG A 1 90 ? -6.992 9.328 -7.406 1 87.38 90 ARG A O 1
ATOM 686 N N . ASN A 1 91 ? -5.52 10.391 -5.926 1 80.56 91 ASN A N 1
ATOM 687 C CA . ASN A 1 91 ? -6.531 11.375 -5.57 1 80.56 91 ASN A CA 1
ATOM 688 C C . ASN A 1 91 ? -6.633 12.484 -6.613 1 80.56 91 ASN A C 1
ATOM 690 O O . ASN A 1 91 ? -5.723 13.305 -6.746 1 80.56 91 ASN A O 1
ATOM 694 N N . GLN A 1 92 ? -7.68 12.586 -7.316 1 80.56 92 GLN A N 1
ATOM 695 C CA . GLN A 1 92 ? -7.809 13.445 -8.492 1 80.56 92 GLN A CA 1
ATOM 696 C C . GLN A 1 92 ? -7.941 14.906 -8.086 1 80.56 92 GLN A C 1
ATOM 698 O O . GLN A 1 92 ? -7.949 15.797 -8.945 1 80.56 92 GLN A O 1
ATOM 703 N N . MET A 1 93 ? -8.008 15.117 -6.805 1 84.75 93 MET A N 1
ATOM 704 C CA . MET A 1 93 ? -8.078 16.5 -6.344 1 84.75 93 MET A CA 1
ATOM 705 C C . MET A 1 93 ? -6.711 17.172 -6.418 1 84.75 93 MET A C 1
ATOM 707 O O . MET A 1 93 ? -6.609 18.391 -6.316 1 84.75 93 MET A O 1
ATOM 711 N N . HIS A 1 94 ? -5.766 16.375 -6.574 1 89.19 94 HIS A N 1
ATOM 712 C CA . HIS A 1 94 ? -4.402 16.875 -6.672 1 89.19 94 HIS A CA 1
ATOM 713 C C . HIS A 1 94 ? -3.781 16.531 -8.023 1 89.19 94 HIS A C 1
ATOM 715 O O . HIS A 1 94 ? -4.238 15.617 -8.703 1 89.19 94 HIS A O 1
ATOM 721 N N . HIS A 1 95 ? -2.723 17.328 -8.406 1 90.25 95 HIS A N 1
ATOM 722 C CA . HIS A 1 95 ? -2.189 17.094 -9.742 1 90.25 95 HIS A CA 1
ATOM 723 C C . HIS A 1 95 ? -0.666 17.047 -9.727 1 90.25 95 HIS A C 1
ATOM 725 O O . HIS A 1 95 ? -0.039 16.828 -10.766 1 90.25 95 HIS A O 1
ATOM 731 N N . ASN A 1 96 ? -0.088 17.266 -8.711 1 97.06 96 ASN A N 1
ATOM 732 C CA . ASN A 1 96 ? 1.364 17.281 -8.57 1 97.06 96 ASN A CA 1
ATOM 733 C C . ASN A 1 96 ? 1.839 16.281 -7.512 1 97.06 96 ASN A C 1
ATOM 735 O O . ASN A 1 96 ? 2.244 16.672 -6.418 1 97.06 96 ASN A O 1
ATOM 739 N N . CYS A 1 97 ? 1.86 15.023 -7.941 1 97.94 97 CYS A N 1
ATOM 740 C CA . CYS A 1 97 ? 2.203 13.977 -6.984 1 97.94 97 CYS A CA 1
ATOM 741 C C . CYS A 1 97 ? 3.582 13.398 -7.277 1 97.94 97 CYS A C 1
ATOM 743 O O . CYS A 1 97 ? 4.062 13.477 -8.406 1 97.94 97 CYS A O 1
ATOM 745 N N . HIS A 1 98 ? 4.172 12.922 -6.23 1 98.38 98 HIS A N 1
ATOM 746 C CA . HIS A 1 98 ? 5.535 12.406 -6.281 1 98.38 98 HIS A CA 1
ATOM 747 C C . HIS A 1 98 ? 5.691 11.18 -5.391 1 98.38 98 HIS A C 1
ATOM 749 O O . HIS A 1 98 ? 5.148 11.141 -4.285 1 98.38 98 HIS A O 1
ATOM 755 N N . ASN A 1 99 ? 6.449 10.219 -5.879 1 97.31 99 ASN A N 1
ATOM 756 C CA . ASN A 1 99 ? 6.746 9.016 -5.113 1 97.31 99 ASN A CA 1
ATOM 757 C C . ASN A 1 99 ? 8.039 9.156 -4.316 1 97.31 99 ASN A C 1
ATOM 759 O O . ASN A 1 99 ? 9.016 9.727 -4.809 1 97.31 99 ASN A O 1
ATOM 763 N N . SER A 1 100 ? 7.969 8.57 -3.135 1 98.38 100 SER A N 1
ATOM 764 C CA . SER A 1 100 ? 9.242 8.383 -2.449 1 98.38 100 SER A CA 1
ATOM 765 C C . SER A 1 100 ? 10.141 7.398 -3.199 1 98.38 100 SER A C 1
ATOM 767 O O . SER A 1 100 ? 9.641 6.492 -3.871 1 98.38 100 SER A O 1
ATOM 769 N N . LEU A 1 101 ? 11.461 7.566 -3.033 1 97 101 LEU A N 1
ATOM 770 C CA . LEU A 1 101 ? 12.414 6.688 -3.707 1 97 101 LEU A CA 1
ATOM 771 C C . LEU A 1 101 ? 12.797 5.516 -2.812 1 97 101 LEU A C 1
ATOM 773 O O . LEU A 1 101 ? 13.359 4.527 -3.285 1 97 101 LEU A O 1
ATOM 777 N N . VAL A 1 102 ? 12.609 5.66 -1.568 1 97.25 102 VAL A N 1
ATOM 778 C CA . VAL A 1 102 ? 12.922 4.598 -0.617 1 97.25 102 VAL A CA 1
ATOM 779 C C . VAL A 1 102 ? 11.688 4.281 0.224 1 97.25 102 VAL A C 1
ATOM 781 O O . VAL A 1 102 ? 10.797 5.121 0.377 1 97.25 102 VAL A O 1
ATOM 784 N N . ARG A 1 103 ? 11.602 3.045 0.75 1 97.25 103 ARG A N 1
ATOM 785 C CA . ARG A 1 103 ? 10.57 2.688 1.721 1 97.25 103 ARG A CA 1
ATOM 786 C C . ARG A 1 103 ? 10.867 3.301 3.084 1 97.25 103 ARG A C 1
ATOM 788 O O . ARG A 1 103 ? 12.031 3.52 3.434 1 97.25 103 ARG A O 1
ATOM 795 N N . VAL A 1 104 ? 9.828 3.605 3.857 1 97.69 104 VAL A N 1
ATOM 796 C CA . VAL A 1 104 ? 9.992 4.086 5.227 1 97.69 104 VAL A CA 1
ATOM 797 C C . VAL A 1 104 ? 9.07 3.307 6.164 1 97.69 104 VAL A C 1
ATOM 799 O O . VAL A 1 104 ? 8.008 2.844 5.754 1 97.69 104 VAL A O 1
ATOM 802 N N . PRO A 1 105 ? 9.578 3.117 7.402 1 97 105 PRO A N 1
ATOM 803 C CA . PRO A 1 105 ? 8.609 2.605 8.367 1 97 105 PRO A CA 1
ATOM 804 C C . PRO A 1 105 ? 7.402 3.527 8.539 1 97 105 PRO A C 1
ATOM 806 O O . PRO A 1 105 ? 7.547 4.754 8.5 1 97 105 PRO A O 1
ATOM 809 N N . LEU A 1 106 ? 6.207 2.916 8.625 1 98 106 LEU A N 1
ATOM 810 C CA . LEU A 1 106 ? 5.016 3.721 8.883 1 98 106 LEU A CA 1
ATOM 811 C C . LEU A 1 106 ? 4.078 3.01 9.852 1 98 106 LEU A C 1
ATOM 813 O O . LEU A 1 106 ? 4.234 1.814 10.109 1 98 106 LEU A O 1
ATOM 817 N N . THR A 1 107 ? 3.27 3.74 10.477 1 97.69 107 THR A N 1
ATOM 818 C CA . THR A 1 107 ? 2.279 3.227 11.414 1 97.69 107 THR A CA 1
ATOM 819 C C . THR A 1 107 ? 0.877 3.689 11.031 1 97.69 107 THR A C 1
ATOM 821 O O . THR A 1 107 ? 0.62 4.891 10.93 1 97.69 107 THR A O 1
ATOM 824 N N . ASP A 1 108 ? 0.038 2.699 10.781 1 96.88 108 ASP A N 1
ATOM 825 C CA . ASP A 1 108 ? -1.378 2.979 10.57 1 96.88 108 ASP A CA 1
ATOM 826 C C . ASP A 1 108 ? -2.146 2.967 11.883 1 96.88 108 ASP A C 1
ATOM 828 O O . ASP A 1 108 ? -1.953 2.076 12.719 1 96.88 108 ASP A O 1
ATOM 832 N N . CYS A 1 109 ? -2.934 3.957 12.07 1 97.75 109 CYS A N 1
ATOM 833 C CA . CYS A 1 109 ? -3.799 4.059 13.242 1 97.75 109 CYS A CA 1
ATOM 834 C C . CYS A 1 109 ? -5.266 3.945 12.844 1 97.75 109 CYS A C 1
ATOM 836 O O . CYS A 1 109 ? -5.797 4.82 12.156 1 97.75 109 CYS A O 1
ATOM 838 N N . ASP A 1 110 ? -5.949 2.879 13.352 1 96.81 110 ASP A N 1
ATOM 839 C CA . ASP A 1 110 ? -7.359 2.633 13.07 1 96.81 110 ASP A CA 1
ATOM 840 C C . ASP A 1 110 ? -8.219 2.869 14.305 1 96.81 110 ASP A C 1
ATOM 842 O O . ASP A 1 110 ? -7.984 2.27 15.359 1 96.81 110 ASP A O 1
ATOM 846 N N . LEU A 1 111 ? -9.203 3.748 14.125 1 97.62 111 LEU A N 1
ATOM 847 C CA . LEU A 1 111 ? -10.086 4.012 15.25 1 97.62 111 LEU A CA 1
ATOM 848 C C . LEU A 1 111 ? -10.875 2.762 15.633 1 97.62 111 LEU A C 1
ATOM 850 O O . LEU A 1 111 ? -11.539 2.16 14.781 1 97.62 111 LEU A O 1
ATOM 854 N N . THR A 1 112 ? -10.773 2.33 16.891 1 98.12 112 THR A N 1
ATOM 855 C CA . THR A 1 112 ? -11.484 1.142 17.344 1 98.12 112 THR A CA 1
ATOM 856 C C . THR A 1 112 ? -12.617 1.517 18.297 1 98.12 112 THR A C 1
ATOM 858 O O . THR A 1 112 ? -13.609 0.792 18.422 1 98.12 112 THR A O 1
ATOM 861 N N . ARG A 1 113 ? -12.391 2.611 19 1 98.19 113 ARG A N 1
ATOM 862 C CA . ARG A 1 113 ? -13.438 3.133 19.875 1 98.19 113 ARG A CA 1
ATOM 863 C C . ARG A 1 113 ? -13.57 4.645 19.719 1 98.19 113 ARG A C 1
ATOM 865 O O . ARG A 1 113 ? -12.664 5.391 20.109 1 98.19 113 ARG A O 1
ATOM 872 N N . ASN A 1 114 ? -14.688 5.02 19.266 1 97.25 114 ASN A N 1
ATOM 873 C CA . ASN A 1 114 ? -14.977 6.441 19.141 1 97.25 114 ASN A CA 1
ATOM 874 C C . ASN A 1 114 ? -15.312 7.07 20.484 1 97.25 114 ASN A C 1
ATOM 876 O O . ASN A 1 114 ? -15.648 6.367 21.438 1 97.25 114 ASN A O 1
ATOM 880 N N . ALA A 1 115 ? -15.133 8.438 20.484 1 97 115 ALA A N 1
ATOM 881 C CA . ALA A 1 115 ? -15.43 9.188 21.688 1 97 115 ALA A CA 1
ATOM 882 C C . ALA A 1 115 ? -15.852 10.617 21.359 1 97 115 ALA A C 1
ATOM 884 O O . ALA A 1 115 ? -15.562 11.125 20.281 1 97 115 ALA A O 1
ATOM 885 N N . SER A 1 116 ? -16.594 11.203 22.266 1 94.25 116 SER A N 1
ATOM 886 C CA . SER A 1 116 ? -17.016 12.586 22.094 1 94.25 116 SER A CA 1
ATOM 887 C C . SER A 1 116 ? -15.859 13.555 22.328 1 94.25 116 SER A C 1
ATOM 889 O O . SER A 1 116 ? -15.812 14.633 21.734 1 94.25 116 SER A O 1
ATOM 891 N N . TYR A 1 117 ? -14.984 13.188 23.219 1 94.88 117 TYR A N 1
ATOM 892 C CA . TYR A 1 117 ? -13.781 13.969 23.469 1 94.88 117 TYR A CA 1
ATOM 893 C C . TYR A 1 117 ? -12.57 13.328 22.797 1 94.88 117 TYR A C 1
ATOM 895 O O . TYR A 1 117 ? -12.305 12.141 22.984 1 94.88 117 TYR A O 1
ATOM 903 N N . TYR A 1 118 ? -11.867 14.078 22.031 1 95.06 118 TYR A N 1
ATOM 904 C CA . TYR A 1 118 ? -10.82 13.555 21.172 1 95.06 118 TYR A CA 1
ATOM 905 C C . TYR A 1 118 ? -9.734 12.859 21.984 1 95.06 118 TYR A C 1
ATOM 907 O O . TYR A 1 118 ? -8.992 12.023 21.469 1 95.06 118 TYR A O 1
ATOM 915 N N . GLU A 1 119 ? -9.578 13.141 23.328 1 96.44 119 GLU A N 1
ATOM 916 C CA . GLU A 1 119 ? -8.555 12.531 24.172 1 96.44 119 GLU A CA 1
ATOM 917 C C . GLU A 1 119 ? -8.914 11.094 24.531 1 96.44 119 GLU A C 1
ATOM 919 O O . GLU A 1 119 ? -8.062 10.344 25.016 1 96.44 119 GLU A O 1
ATOM 924 N N . ASN A 1 120 ? -10.195 10.695 24.25 1 97.38 120 ASN A N 1
ATOM 925 C CA . ASN A 1 120 ? -10.672 9.383 24.672 1 97.38 120 ASN A CA 1
ATOM 926 C C . ASN A 1 120 ? -10.797 8.43 23.484 1 97.38 120 ASN A C 1
ATOM 928 O O . ASN A 1 120 ? -11.367 7.344 23.625 1 97.38 120 ASN A O 1
ATOM 932 N N . CYS A 1 121 ? -10.383 8.844 22.359 1 98.25 121 CYS A N 1
ATOM 933 C CA . CYS A 1 121 ? -10.375 7.957 21.203 1 98.25 121 CYS A CA 1
ATOM 934 C C . CYS A 1 121 ? -9.398 6.809 21.406 1 98.25 121 CYS A C 1
ATOM 936 O O . CYS A 1 121 ? -8.312 7 21.953 1 98.25 121 CYS A O 1
ATOM 938 N N . ILE A 1 122 ? -9.75 5.598 20.984 1 98.69 122 ILE A N 1
ATOM 939 C CA . ILE A 1 122 ? -8.859 4.445 21.078 1 98.69 122 ILE A CA 1
ATOM 940 C C . ILE A 1 122 ? -8.562 3.918 19.672 1 98.69 122 ILE A C 1
ATOM 942 O O . ILE A 1 122 ? -9.469 3.791 18.844 1 98.69 122 ILE A O 1
ATOM 946 N N . TYR A 1 123 ? -7.281 3.686 19.484 1 98.12 123 TYR A N 1
ATOM 947 C CA . TYR A 1 123 ? -6.828 3.23 18.172 1 98.12 123 TYR A CA 1
ATOM 948 C C . TYR A 1 123 ? -6.082 1.907 18.281 1 98.12 123 TYR A C 1
ATOM 950 O O . TYR A 1 123 ? -5.422 1.64 19.281 1 98.12 123 TYR A O 1
ATOM 958 N N . SER A 1 124 ? -6.191 1.09 17.25 1 97.19 124 SER A N 1
ATOM 959 C CA . SER A 1 124 ? -5.25 -0.002 17.016 1 97.19 124 SER A CA 1
ATOM 960 C C . SER A 1 124 ? -4.102 0.443 16.125 1 97.19 124 SER A C 1
ATOM 962 O O . SER A 1 124 ? -4.203 1.461 15.43 1 97.19 124 SER A O 1
ATOM 964 N N . GLU A 1 125 ? -2.984 -0.296 16.203 1 95.62 125 GLU A N 1
ATOM 965 C CA . GLU A 1 125 ? -1.773 0.067 15.477 1 95.62 125 GLU A CA 1
ATOM 966 C C . GLU A 1 125 ? -1.331 -1.059 14.547 1 95.62 125 GLU A C 1
ATOM 968 O O . GLU A 1 125 ? -1.396 -2.234 14.914 1 95.62 125 GLU A O 1
ATOM 973 N N . ARG A 1 126 ? -1.021 -0.688 13.32 1 95 126 ARG A N 1
ATOM 974 C CA . ARG A 1 126 ? -0.369 -1.602 12.391 1 95 126 ARG A CA 1
ATOM 975 C C . ARG A 1 126 ? 0.902 -0.983 11.82 1 95 126 ARG A C 1
ATOM 977 O O . ARG A 1 126 ? 0.87 0.123 11.273 1 95 126 ARG A O 1
ATOM 984 N N . ARG A 1 127 ? 1.991 -1.718 11.914 1 94.69 127 ARG A N 1
ATOM 985 C CA . ARG A 1 127 ? 3.273 -1.221 11.422 1 94.69 127 ARG A CA 1
ATOM 986 C C . ARG A 1 127 ? 3.658 -1.899 10.117 1 94.69 127 ARG A C 1
ATOM 988 O O . ARG A 1 127 ? 3.354 -3.076 9.906 1 94.69 127 ARG A O 1
ATOM 995 N N . ALA A 1 128 ? 4.312 -1.071 9.258 1 95.44 128 ALA A N 1
ATOM 996 C CA . ALA A 1 128 ? 4.789 -1.575 7.973 1 95.44 128 ALA A CA 1
ATOM 997 C C . ALA A 1 128 ? 5.938 -0.719 7.438 1 95.44 128 ALA A C 1
ATOM 999 O O . ALA A 1 128 ? 6.281 0.307 8.031 1 95.44 128 ALA A O 1
ATOM 1000 N N . THR A 1 129 ? 6.617 -1.265 6.484 1 96.06 129 THR A N 1
ATOM 1001 C CA . THR A 1 129 ? 7.605 -0.514 5.723 1 96.06 129 THR A CA 1
ATOM 1002 C C . THR A 1 129 ? 7.199 -0.415 4.254 1 96.06 129 THR A C 1
ATOM 1004 O O . THR A 1 129 ? 7.055 -1.434 3.574 1 96.06 129 THR A O 1
ATOM 1007 N N . LYS A 1 130 ? 6.906 0.859 3.789 1 97.38 130 LYS A N 1
ATOM 1008 C CA . LYS A 1 130 ? 6.309 1.032 2.467 1 97.38 130 LYS A CA 1
ATOM 1009 C C . LYS A 1 130 ? 6.879 2.264 1.767 1 97.38 130 LYS A C 1
ATOM 1011 O O . LYS A 1 130 ? 7.535 3.094 2.396 1 97.38 130 LYS A O 1
ATOM 1016 N N . TYR A 1 131 ? 6.57 2.297 0.41 1 97.81 131 TYR A N 1
ATOM 1017 C CA . TYR A 1 131 ? 6.68 3.553 -0.324 1 97.81 131 TYR A CA 1
ATOM 1018 C C . TYR A 1 131 ? 5.461 4.438 -0.074 1 97.81 131 TYR A C 1
ATOM 1020 O O . TYR A 1 131 ? 4.434 3.965 0.416 1 97.81 131 TYR A O 1
ATOM 1028 N N . TYR A 1 132 ? 5.652 5.719 -0.362 1 98.12 132 TYR A N 1
ATOM 1029 C CA . TYR A 1 132 ? 4.516 6.629 -0.258 1 98.12 132 TYR A CA 1
ATOM 1030 C C . TYR A 1 132 ? 4.535 7.66 -1.382 1 98.12 132 TYR A C 1
ATOM 1032 O O . TYR A 1 132 ? 5.59 7.93 -1.963 1 98.12 132 TYR A O 1
ATOM 1040 N N . ARG A 1 133 ? 3.354 8.125 -1.729 1 97.88 133 ARG A N 1
ATOM 1041 C CA . ARG A 1 133 ? 3.129 9.188 -2.701 1 97.88 133 ARG A CA 1
ATOM 1042 C C . ARG A 1 133 ? 2.512 10.414 -2.041 1 97.88 133 ARG A C 1
ATOM 1044 O O . ARG A 1 133 ? 1.607 10.289 -1.212 1 97.88 133 ARG A O 1
ATOM 1051 N N . ILE A 1 134 ? 3.08 11.57 -2.381 1 98.38 134 ILE A N 1
ATOM 1052 C CA . ILE A 1 134 ? 2.551 12.789 -1.776 1 98.38 134 ILE A CA 1
ATOM 1053 C C . ILE A 1 134 ? 2.221 13.805 -2.867 1 98.38 134 ILE A C 1
ATOM 1055 O O . ILE A 1 134 ? 2.869 13.836 -3.916 1 98.38 134 ILE A O 1
ATOM 1059 N N . ALA A 1 135 ? 1.169 14.594 -2.611 1 98.19 135 ALA A N 1
ATOM 1060 C CA . ALA A 1 135 ? 0.895 15.789 -3.402 1 98.19 135 ALA A CA 1
ATOM 1061 C C . ALA A 1 135 ? 1.681 16.984 -2.875 1 98.19 135 ALA A C 1
ATOM 1063 O O . ALA A 1 135 ? 1.81 17.172 -1.662 1 98.19 135 ALA A O 1
ATOM 1064 N N . CYS A 1 136 ? 2.148 17.781 -3.801 1 98.44 136 CYS A N 1
ATOM 1065 C CA . CYS A 1 136 ? 3.002 18.906 -3.428 1 98.44 136 CYS A CA 1
ATOM 1066 C C . CYS A 1 136 ? 2.486 20.203 -4.031 1 98.44 136 CYS A C 1
ATOM 1068 O O . CYS A 1 136 ? 1.925 20.203 -5.129 1 98.44 136 CYS A O 1
ATOM 1070 N N . ASP A 1 137 ? 2.682 21.266 -3.258 1 97.81 137 ASP A N 1
ATOM 1071 C CA . ASP A 1 137 ? 2.316 22.625 -3.67 1 97.81 137 ASP A CA 1
ATOM 1072 C C . ASP A 1 137 ? 3.416 23.625 -3.311 1 97.81 137 ASP A C 1
ATOM 1074 O O . ASP A 1 137 ? 4.27 23.344 -2.469 1 97.81 137 ASP A O 1
ATOM 1078 N N . PRO A 1 138 ? 3.344 24.75 -4.062 1 97.88 138 PRO A N 1
ATOM 1079 C CA . PRO A 1 138 ? 4.219 25.812 -3.555 1 97.88 138 PRO A CA 1
ATOM 1080 C C . PRO A 1 138 ? 3.979 26.109 -2.078 1 97.88 138 PRO A C 1
ATOM 1082 O O . PRO A 1 138 ? 2.834 26.094 -1.617 1 97.88 138 PRO A O 1
ATOM 1085 N N . ARG A 1 139 ? 5.07 26.375 -1.35 1 97.88 139 ARG A N 1
ATOM 1086 C CA . ARG A 1 139 ? 4.949 26.688 0.072 1 97.88 139 ARG A CA 1
ATOM 1087 C C . ARG A 1 139 ? 4.152 27.969 0.293 1 97.88 139 ARG A C 1
ATOM 1089 O O . ARG A 1 139 ? 4.105 28.828 -0.584 1 97.88 139 ARG A O 1
ATOM 1096 N N . SER A 1 140 ? 3.59 28.078 1.521 1 97.44 140 SER A N 1
ATOM 1097 C CA . SER A 1 140 ? 2.994 29.344 1.953 1 97.44 140 SER A CA 1
ATOM 1098 C C . SER A 1 140 ? 4.055 30.312 2.469 1 97.44 140 SER A C 1
ATOM 1100 O O . SER A 1 140 ? 5.121 29.891 2.918 1 97.44 140 SER A O 1
ATOM 1102 N N . PRO A 1 141 ? 3.672 31.562 2.398 1 96.88 141 PRO A N 1
ATOM 1103 C CA . PRO A 1 141 ? 4.621 32.531 2.934 1 96.88 141 PRO A CA 1
ATOM 1104 C C . PRO A 1 141 ? 4.953 32.312 4.402 1 96.88 141 PRO A C 1
ATOM 1106 O O . PRO A 1 141 ? 6.031 32.688 4.867 1 96.88 141 PRO A O 1
ATOM 1109 N N . GLN A 1 142 ? 4.02 31.641 5.102 1 97.19 142 GLN A N 1
ATOM 1110 C CA . GLN A 1 142 ? 4.195 31.391 6.527 1 97.19 142 GLN A CA 1
ATOM 1111 C C . GLN A 1 142 ? 5.086 30.172 6.773 1 97.19 142 GLN A C 1
ATOM 1113 O O . GLN A 1 142 ? 5.523 29.938 7.898 1 97.19 142 GLN A O 1
ATOM 1118 N N . ASP A 1 143 ? 5.328 29.422 5.699 1 97.62 143 ASP A N 1
ATOM 1119 C CA . ASP A 1 143 ? 6.16 28.234 5.828 1 97.62 143 ASP A CA 1
ATOM 1120 C C . ASP A 1 143 ? 7.645 28.594 5.805 1 97.62 143 ASP A C 1
ATOM 1122 O O . ASP A 1 143 ? 8.023 29.656 5.309 1 97.62 143 ASP A O 1
ATOM 1126 N N . ASN A 1 144 ? 8.484 27.641 6.406 1 93.19 144 ASN A N 1
ATOM 1127 C CA . ASN A 1 144 ? 9.93 27.797 6.285 1 93.19 144 ASN A CA 1
ATOM 1128 C C . ASN A 1 144 ? 10.359 27.906 4.824 1 93.19 144 ASN A C 1
ATOM 1130 O O . ASN A 1 144 ? 9.836 27.188 3.967 1 93.19 144 ASN A O 1
ATOM 1134 N N . VAL A 1 145 ? 11.367 28.75 4.551 1 94.06 145 VAL A N 1
ATOM 1135 C CA . VAL A 1 145 ? 11.758 29.094 3.188 1 94.06 145 VAL A CA 1
ATOM 1136 C C . VAL A 1 145 ? 12.672 28.016 2.625 1 94.06 145 VAL A C 1
ATOM 1138 O O . VAL A 1 145 ? 13.016 28.031 1.439 1 94.06 145 VAL A O 1
ATOM 1141 N N . THR A 1 146 ? 12.969 27.016 3.324 1 95.31 146 THR A N 1
ATOM 1142 C CA . THR A 1 146 ? 13.953 26 2.945 1 95.31 146 THR A CA 1
ATOM 1143 C C . THR A 1 146 ? 13.531 25.281 1.668 1 95.31 146 THR A C 1
ATOM 1145 O O . THR A 1 146 ? 14.367 25 0.807 1 95.31 146 THR A O 1
ATOM 1148 N N . PHE A 1 147 ? 12.266 24.938 1.538 1 97 147 PHE A N 1
ATOM 1149 C CA . PHE A 1 147 ? 11.758 24.219 0.381 1 97 147 PHE A CA 1
ATOM 1150 C C . PHE A 1 147 ? 10.695 25.031 -0.345 1 97 147 PHE A C 1
ATOM 1152 O O . PHE A 1 147 ? 9.664 25.375 0.236 1 97 147 PHE A O 1
ATOM 1159 N N . PRO A 1 148 ? 10.914 25.344 -1.602 1 97.81 148 PRO A N 1
ATOM 1160 C CA . PRO A 1 148 ? 9.938 26.141 -2.338 1 97.81 148 PRO A CA 1
ATOM 1161 C C . PRO A 1 148 ? 8.641 25.375 -2.621 1 97.81 148 PRO A C 1
ATOM 1163 O O . PRO A 1 148 ? 7.598 25.984 -2.842 1 97.81 148 PRO A O 1
ATOM 1166 N N . VAL A 1 149 ? 8.719 24.047 -2.758 1 98.5 149 VAL A N 1
ATOM 1167 C CA . VAL A 1 149 ? 7.586 23.141 -2.938 1 98.5 149 VAL A CA 1
ATOM 1168 C C . VAL A 1 149 ? 7.535 22.141 -1.791 1 98.5 149 VAL A C 1
ATOM 1170 O O . VAL A 1 149 ? 8.562 21.562 -1.414 1 98.5 149 VAL A O 1
ATOM 1173 N N . VAL A 1 150 ? 6.309 21.984 -1.214 1 98.69 150 VAL A N 1
ATOM 1174 C CA . VAL A 1 150 ? 6.219 21.203 0.021 1 98.69 150 VAL A CA 1
ATOM 1175 C C . VAL A 1 150 ? 5.043 20.234 -0.06 1 98.69 150 VAL A C 1
ATOM 1177 O O . VAL A 1 150 ? 4.094 20.469 -0.814 1 98.69 150 VAL A O 1
ATOM 1180 N N . PRO A 1 151 ? 5.121 19.125 0.745 1 98.56 151 PRO A N 1
ATOM 1181 C CA . PRO A 1 151 ? 3.992 18.188 0.763 1 98.56 151 PRO A CA 1
ATOM 1182 C C . PRO A 1 151 ? 2.738 18.781 1.396 1 98.56 151 PRO A C 1
ATOM 1184 O O . PRO A 1 151 ? 2.828 19.484 2.41 1 98.56 151 PRO A O 1
ATOM 1187 N N . VAL A 1 152 ? 1.613 18.453 0.766 1 98 152 VAL A N 1
ATOM 1188 C CA . VAL A 1 152 ? 0.389 19.016 1.318 1 98 152 VAL A CA 1
ATOM 1189 C C . VAL A 1 152 ? -0.649 17.922 1.52 1 98 152 VAL A C 1
ATOM 1191 O O . VAL A 1 152 ? -1.658 18.125 2.197 1 98 152 VAL A O 1
ATOM 1194 N N . HIS A 1 153 ? -0.481 16.719 0.913 1 97.5 153 HIS A N 1
ATOM 1195 C CA . HIS A 1 153 ? -1.408 15.594 1.038 1 97.5 153 HIS A CA 1
ATOM 1196 C C . HIS A 1 153 ? -0.696 14.258 0.826 1 97.5 153 HIS A C 1
ATOM 1198 O O . HIS A 1 153 ? 0.152 14.141 -0.06 1 97.5 153 HIS A O 1
ATOM 1204 N N . LEU A 1 154 ? -0.998 13.297 1.716 1 98.12 154 LEU A N 1
ATOM 1205 C CA . LEU A 1 154 ? -0.589 11.922 1.46 1 98.12 154 LEU A CA 1
ATOM 1206 C C . LEU A 1 154 ? -1.552 11.234 0.495 1 98.12 154 LEU A C 1
ATOM 1208 O O . LEU A 1 154 ? -2.723 11.031 0.822 1 98.12 154 LEU A O 1
ATOM 1212 N N . ASP A 1 155 ? -1.058 10.875 -0.656 1 96.94 155 ASP A N 1
ATOM 1213 C CA . ASP A 1 155 ? -1.907 10.344 -1.716 1 96.94 155 ASP A CA 1
ATOM 1214 C C . ASP A 1 155 ? -2.117 8.836 -1.546 1 96.94 155 ASP A C 1
ATOM 1216 O O . ASP A 1 155 ? -3.242 8.344 -1.661 1 96.94 155 ASP A O 1
ATOM 1220 N N . GLU A 1 156 ? -1.043 8.125 -1.283 1 96.81 156 GLU A N 1
ATOM 1221 C CA . GLU A 1 156 ? -1.133 6.688 -1.048 1 96.81 156 GLU 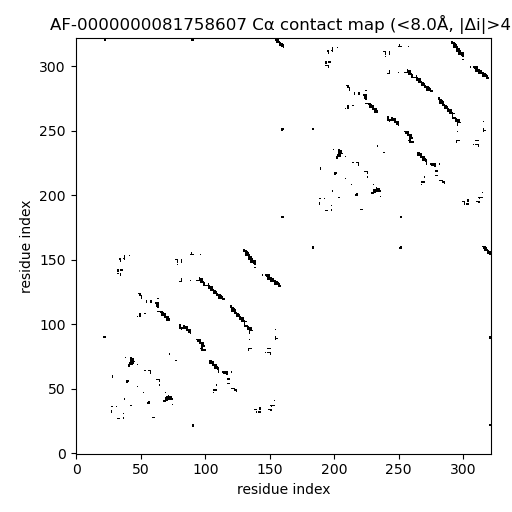A CA 1
ATOM 1222 C C . GLU A 1 156 ? 0.151 6.148 -0.423 1 96.81 156 GLU A C 1
ATOM 1224 O O . GLU A 1 156 ? 1.188 6.816 -0.451 1 96.81 156 GLU A O 1
ATOM 1229 N N . THR A 1 157 ? 0.044 5.043 0.237 1 97.94 157 THR A N 1
ATOM 1230 C CA . THR A 1 157 ? 1.173 4.188 0.583 1 97.94 157 THR A CA 1
ATOM 1231 C C . THR A 1 157 ? 1.08 2.85 -0.147 1 97.94 157 THR A C 1
ATOM 1233 O O . THR A 1 157 ? -0.018 2.346 -0.39 1 97.94 157 THR A O 1
ATOM 1236 N N . PHE A 1 158 ? 2.326 2.332 -0.554 1 96.44 158 PHE A N 1
ATOM 1237 C CA . PHE A 1 158 ? 2.215 1.159 -1.414 1 96.44 158 PHE A CA 1
ATOM 1238 C C . PHE A 1 158 ? 3.445 0.27 -1.277 1 96.44 158 PHE A C 1
ATOM 1240 O O . PHE A 1 158 ? 4.496 0.719 -0.812 1 96.44 158 PHE A O 1
ATOM 1247 N N . THR A 1 159 ? 3.244 -0.994 -1.511 1 95.19 159 THR A N 1
ATOM 1248 C CA . THR A 1 159 ? 4.285 -2.006 -1.652 1 95.19 159 THR A CA 1
ATOM 1249 C C . THR A 1 159 ? 4.379 -2.486 -3.098 1 95.19 159 THR A C 1
ATOM 1251 O O . THR A 1 159 ?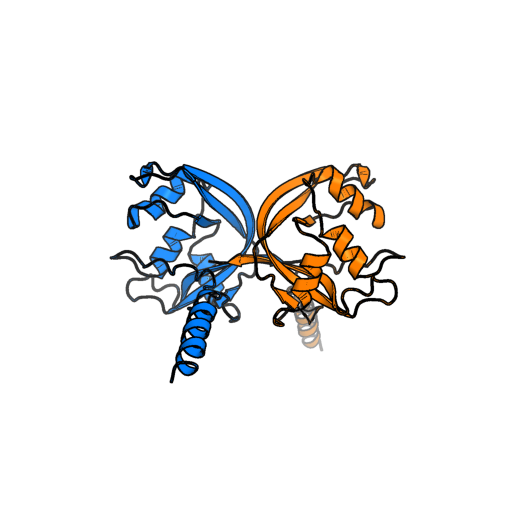 3.359 -2.703 -3.754 1 95.19 159 THR A O 1
ATOM 1254 N N . LEU A 1 160 ? 5.609 -2.576 -3.594 1 91.88 160 LEU A N 1
ATOM 1255 C CA . LEU A 1 160 ? 5.852 -3.029 -4.961 1 91.88 160 LEU A CA 1
ATOM 1256 C C . LEU A 1 160 ? 6.305 -4.484 -4.977 1 91.88 160 LEU A C 1
ATOM 1258 O O . LEU A 1 160 ? 7.016 -4.93 -4.074 1 91.88 160 LEU A O 1
ATOM 1262 N N . PHE A 1 161 ? 5.875 -5.184 -6.133 1 90.62 161 PHE A N 1
ATOM 1263 C CA . PHE A 1 161 ? 6.27 -6.582 -6.242 1 90.62 161 PHE A CA 1
ATOM 1264 C C . PHE A 1 161 ? 6.938 -6.855 -7.582 1 90.62 161 PHE A C 1
ATOM 1266 O O . PHE A 1 161 ? 6.664 -6.164 -8.57 1 90.62 161 PHE A O 1
ATOM 1273 N N . MET B 1 1 ? 47.531 9.945 -23.797 1 26.39 1 MET B N 1
ATOM 1274 C CA . MET B 1 1 ? 46.594 8.836 -24.016 1 26.39 1 MET B CA 1
ATOM 1275 C C . MET B 1 1 ? 45.938 8.406 -22.703 1 26.39 1 MET B C 1
ATOM 1277 O O . MET B 1 1 ? 45.25 7.406 -22.672 1 26.39 1 MET B O 1
ATOM 1281 N N . VAL B 1 2 ? 46.375 8.953 -21.469 1 29.2 2 VAL B N 1
ATOM 1282 C CA . VAL B 1 2 ? 45.938 8.539 -20.125 1 29.2 2 VAL B CA 1
ATOM 1283 C C . VAL B 1 2 ? 44.625 9.219 -19.781 1 29.2 2 VAL B C 1
ATOM 1285 O O . VAL B 1 2 ? 44 8.906 -18.75 1 29.2 2 VAL B O 1
ATOM 1288 N N . ALA B 1 3 ? 44.312 10.398 -20.312 1 40.47 3 ALA B N 1
ATOM 1289 C CA . ALA B 1 3 ? 43.062 11.047 -19.875 1 40.47 3 ALA B CA 1
ATOM 1290 C C . ALA B 1 3 ? 41.844 10.227 -20.281 1 40.47 3 ALA B C 1
ATOM 1292 O O . ALA B 1 3 ? 40.719 10.516 -19.844 1 40.47 3 ALA B O 1
ATOM 1293 N N . LYS B 1 4 ? 42.031 9.516 -21.391 1 41.12 4 LYS B N 1
ATOM 1294 C CA . LYS B 1 4 ? 40.812 8.898 -21.922 1 41.12 4 LYS B CA 1
ATOM 1295 C C . LYS B 1 4 ? 40.344 7.785 -21 1 41.12 4 LYS B C 1
ATOM 1297 O O . LYS B 1 4 ? 39.281 7.188 -21.25 1 41.12 4 LYS B O 1
ATOM 1302 N N . LEU B 1 5 ? 41.219 7.23 -20.078 1 34.12 5 LEU B N 1
ATOM 1303 C CA . LEU B 1 5 ? 40.75 6.07 -19.344 1 34.12 5 LEU B CA 1
ATOM 1304 C C . LEU B 1 5 ? 39.906 6.492 -18.156 1 34.12 5 LEU B C 1
ATOM 1306 O O . LEU B 1 5 ? 39.281 5.656 -17.5 1 34.12 5 LEU B O 1
ATOM 1310 N N . LEU B 1 6 ? 40.094 7.816 -17.688 1 41.97 6 LEU B N 1
ATOM 1311 C CA . LEU B 1 6 ? 39.312 8.148 -16.5 1 41.97 6 LEU B CA 1
ATOM 1312 C C . LEU B 1 6 ? 37.844 8.289 -16.828 1 41.97 6 LEU B C 1
ATOM 1314 O O . LEU B 1 6 ? 36.969 8.227 -15.945 1 41.97 6 LEU B O 1
ATOM 1318 N N . HIS B 1 7 ? 37.594 8.656 -18.172 1 46.47 7 HIS B N 1
ATOM 1319 C CA . HIS B 1 7 ? 36.188 8.812 -18.469 1 46.47 7 HIS B CA 1
ATOM 1320 C C . HIS B 1 7 ? 35.469 7.465 -18.469 1 46.47 7 HIS B C 1
ATOM 1322 O O . HIS B 1 7 ? 34.25 7.398 -18.219 1 46.47 7 HIS B O 1
ATOM 1328 N N . SER B 1 8 ? 36.281 6.375 -18.688 1 44.41 8 SER B N 1
ATOM 1329 C CA . SER B 1 8 ? 35.562 5.121 -18.859 1 44.41 8 SER B CA 1
ATOM 1330 C C . SER B 1 8 ? 35.094 4.551 -17.516 1 44.41 8 SER B C 1
ATOM 1332 O O . SER B 1 8 ? 34.062 3.902 -17.438 1 44.41 8 SER B O 1
ATOM 1334 N N . ARG B 1 9 ? 35.938 4.711 -16.469 1 41 9 ARG B N 1
ATOM 1335 C CA . ARG B 1 9 ? 35.562 4.039 -15.219 1 41 9 ARG B CA 1
ATOM 1336 C C . ARG B 1 9 ? 34.438 4.762 -14.523 1 41 9 ARG B C 1
ATOM 1338 O O . ARG B 1 9 ? 33.75 4.188 -13.656 1 41 9 ARG B O 1
ATOM 1345 N N . LEU B 1 10 ? 34.344 6.125 -14.664 1 43.94 10 LEU B N 1
ATOM 1346 C CA . LEU B 1 10 ? 33.25 6.82 -14.008 1 43.94 10 LEU B CA 1
ATOM 1347 C C . LEU B 1 10 ? 31.922 6.441 -14.648 1 43.94 10 LEU B C 1
ATOM 1349 O O . LEU B 1 10 ? 30.906 6.348 -13.953 1 43.94 10 LEU B O 1
ATOM 1353 N N . CYS B 1 11 ? 31.984 6.129 -15.961 1 44.88 11 CYS B N 1
ATOM 1354 C CA . CYS B 1 11 ? 30.703 5.746 -16.562 1 44.88 11 CYS B CA 1
ATOM 1355 C C . CYS B 1 11 ? 30.219 4.414 -16 1 44.88 11 CYS B C 1
ATOM 1357 O O . CYS B 1 11 ? 29.016 4.16 -15.953 1 44.88 11 CYS B O 1
ATOM 1359 N N . LEU B 1 12 ? 31.219 3.527 -15.688 1 46.59 12 LEU B N 1
ATOM 1360 C CA . LEU B 1 12 ? 30.781 2.219 -15.219 1 46.59 12 LEU B CA 1
ATOM 1361 C C . LEU B 1 12 ? 30.125 2.328 -13.852 1 46.59 12 LEU B C 1
ATOM 1363 O O . LEU B 1 12 ? 29.125 1.646 -13.578 1 46.59 12 LEU B O 1
ATOM 1367 N N . LEU B 1 13 ? 30.672 3.207 -12.977 1 45.47 13 LEU B N 1
ATOM 1368 C CA . LEU B 1 13 ? 30.109 3.229 -11.633 1 45.47 13 LEU B CA 1
ATOM 1369 C C . LEU B 1 13 ? 28.703 3.844 -11.641 1 45.47 13 LEU B C 1
ATOM 1371 O O . LEU B 1 13 ? 27.891 3.537 -10.773 1 45.47 13 LEU B O 1
ATOM 1375 N N . LEU B 1 14 ? 28.484 4.809 -12.547 1 44.94 14 LEU B N 1
ATOM 1376 C CA . LEU B 1 14 ? 27.141 5.395 -12.523 1 44.94 14 LEU B CA 1
ATOM 1377 C C . LEU B 1 14 ? 26.094 4.367 -12.914 1 44.94 14 LEU B C 1
ATOM 1379 O O . LEU B 1 14 ? 24.906 4.531 -12.594 1 44.94 14 LEU B O 1
ATOM 1383 N N . LEU B 1 15 ? 26.5 3.357 -13.742 1 44.84 15 LEU B N 1
ATOM 1384 C CA . LEU B 1 15 ? 25.469 2.381 -14.117 1 44.84 15 LEU B CA 1
ATOM 1385 C C . LEU B 1 15 ? 25.047 1.546 -12.914 1 44.84 15 LEU B C 1
ATOM 1387 O O . LEU B 1 15 ? 23.969 0.96 -12.906 1 44.84 15 LEU B O 1
ATOM 1391 N N . LEU B 1 16 ? 25.938 1.384 -11.922 1 43.97 16 LEU B N 1
ATOM 1392 C CA . LEU B 1 16 ? 25.547 0.451 -10.867 1 43.97 16 LEU B CA 1
ATOM 1393 C C . LEU B 1 16 ? 24.469 1.05 -9.977 1 43.97 16 LEU B C 1
ATOM 1395 O O . LEU B 1 16 ? 23.844 0.337 -9.188 1 43.97 16 LEU B O 1
ATOM 1399 N N . GLY B 1 17 ? 24.422 2.35 -9.82 1 43.31 17 GLY B N 1
ATOM 1400 C CA . GLY B 1 17 ? 23.547 2.896 -8.789 1 43.31 17 GLY B CA 1
ATOM 1401 C C . GLY B 1 17 ? 22.078 2.641 -9.062 1 43.31 17 GLY B C 1
ATOM 1402 O O . GLY B 1 17 ? 21.25 2.752 -8.156 1 43.31 17 GLY B O 1
ATOM 1403 N N . LEU B 1 18 ? 21.656 2.787 -10.297 1 41.41 18 LEU B N 1
ATOM 1404 C CA . LEU B 1 18 ? 20.203 2.68 -10.438 1 41.41 18 LEU B CA 1
ATOM 1405 C C . LEU B 1 18 ? 19.75 1.236 -10.266 1 41.41 18 LEU B C 1
ATOM 1407 O O . LEU B 1 18 ? 18.984 0.722 -11.086 1 41.41 18 LEU B O 1
ATOM 1411 N N . LEU B 1 19 ? 20.516 0.342 -9.75 1 38.69 19 LEU B N 1
ATOM 1412 C CA . LEU B 1 19 ? 19.891 -0.97 -9.609 1 38.69 19 LEU B CA 1
ATOM 1413 C C . LEU B 1 19 ? 18.547 -0.862 -8.906 1 38.69 19 LEU B C 1
ATOM 1415 O O . LEU B 1 19 ? 18.5 -0.75 -7.68 1 38.69 19 LEU B O 1
ATOM 1419 N N . GLY B 1 20 ? 17.672 -0.067 -9.414 1 40.84 20 GLY B N 1
ATOM 1420 C CA . GLY B 1 20 ? 16.312 -0.237 -8.906 1 40.84 20 GLY B CA 1
ATOM 1421 C C . GLY B 1 20 ? 16 -1.668 -8.508 1 40.84 20 GLY B C 1
ATOM 1422 O O . GLY B 1 20 ? 16.547 -2.611 -9.086 1 40.84 20 GLY B O 1
ATOM 1423 N N . ILE B 1 21 ? 15.844 -1.988 -7.254 1 44.25 21 ILE B N 1
ATOM 1424 C CA . ILE B 1 21 ? 15.32 -3.273 -6.805 1 44.25 21 ILE B CA 1
ATOM 1425 C C . ILE B 1 21 ? 14.367 -3.84 -7.855 1 44.25 21 ILE B C 1
ATOM 1427 O O . ILE B 1 21 ? 13.289 -3.285 -8.086 1 44.25 21 ILE B O 1
ATOM 1431 N N . VAL B 1 22 ? 14.812 -4.191 -9 1 45.19 22 VAL B N 1
ATOM 1432 C CA . VAL B 1 22 ? 14.008 -4.973 -9.93 1 45.19 22 VAL B CA 1
ATOM 1433 C C . VAL B 1 22 ? 13.32 -6.113 -9.188 1 45.19 22 VAL B C 1
ATOM 1435 O O . VAL B 1 22 ? 13.984 -6.941 -8.555 1 45.19 22 VAL B O 1
ATOM 1438 N N . PRO B 1 23 ? 12.016 -5.914 -8.75 1 51.22 23 PRO B N 1
ATOM 1439 C CA . PRO B 1 23 ? 11.391 -7.141 -8.242 1 51.22 23 PRO B CA 1
ATOM 1440 C C . PRO B 1 23 ? 11.727 -8.367 -9.086 1 51.22 23 PRO B C 1
ATOM 1442 O O . PRO B 1 23 ? 11.703 -8.297 -10.32 1 51.22 23 PRO B O 1
ATOM 1445 N N . LEU B 1 24 ? 12.641 -9.148 -8.68 1 49.88 24 LEU B N 1
ATOM 1446 C CA . LEU B 1 24 ? 13.008 -10.414 -9.312 1 49.88 24 LEU B CA 1
ATOM 1447 C C . LEU B 1 24 ? 11.773 -11.141 -9.836 1 49.88 24 LEU B C 1
ATOM 1449 O O . LEU B 1 24 ? 10.891 -11.516 -9.055 1 49.88 24 LEU B O 1
ATOM 1453 N N . LEU B 1 25 ? 11.32 -10.781 -11.039 1 57.84 25 LEU B N 1
ATOM 1454 C CA . LEU B 1 25 ? 10.367 -11.664 -11.711 1 57.84 25 LEU B CA 1
ATOM 1455 C C . LEU B 1 25 ? 10.648 -13.125 -11.375 1 57.84 25 LEU B C 1
ATOM 1457 O O . LEU B 1 25 ? 11.719 -13.641 -11.68 1 57.84 25 LEU B O 1
ATOM 1461 N N . GLN B 1 26 ? 9.93 -13.641 -10.32 1 69.75 26 GLN B N 1
ATOM 1462 C CA . GLN B 1 26 ? 10.086 -15.047 -9.969 1 69.75 26 GLN B CA 1
ATOM 1463 C C . GLN B 1 26 ? 9.688 -15.953 -11.133 1 69.75 26 GLN B C 1
ATOM 1465 O O . GLN B 1 26 ? 8.633 -15.758 -11.742 1 69.75 26 GLN B O 1
ATOM 1470 N N . ALA B 1 27 ? 10.555 -16.703 -11.648 1 87.94 27 ALA B N 1
ATOM 1471 C CA . ALA B 1 27 ? 10.312 -17.672 -12.711 1 87.94 27 ALA B CA 1
ATOM 1472 C C . ALA B 1 27 ? 9.125 -18.578 -12.367 1 87.94 27 ALA B C 1
ATOM 1474 O O . ALA B 1 27 ? 8.914 -18.906 -11.203 1 87.94 27 ALA B O 1
ATOM 1475 N N . VAL B 1 28 ? 8.289 -18.844 -13.344 1 94.94 28 VAL B N 1
ATOM 1476 C CA . VAL B 1 28 ? 7.164 -19.766 -13.188 1 94.94 28 VAL B CA 1
ATOM 1477 C C . VAL B 1 28 ? 7.676 -21.203 -13.055 1 94.94 28 VAL B C 1
ATOM 1479 O O . VAL B 1 28 ? 8.438 -21.672 -13.906 1 94.94 28 VAL B O 1
ATOM 1482 N N . PRO B 1 29 ? 7.289 -21.922 -12.031 1 96.12 29 PRO B N 1
ATOM 1483 C CA . PRO B 1 29 ? 7.715 -23.328 -11.914 1 96.12 29 PRO B CA 1
ATOM 1484 C C . PRO B 1 29 ? 7.227 -24.188 -13.078 1 96.12 29 PRO B C 1
ATOM 1486 O O . PRO B 1 29 ? 6.176 -23.906 -13.664 1 96.12 29 PRO B O 1
ATOM 1489 N N . PRO B 1 30 ? 8.039 -25.25 -13.406 1 94.94 30 PRO B N 1
ATOM 1490 C CA . PRO B 1 30 ? 7.633 -26.125 -14.5 1 94.94 30 PRO B CA 1
ATOM 1491 C C . PRO B 1 30 ? 6.254 -26.75 -14.281 1 94.94 30 PRO B C 1
ATOM 1493 O O . PRO B 1 30 ? 5.91 -27.109 -13.156 1 94.94 30 PRO B O 1
ATOM 1496 N N . GLY B 1 31 ? 5.465 -26.734 -15.344 1 96.12 31 GLY B N 1
ATOM 1497 C CA . GLY B 1 31 ? 4.176 -27.406 -15.305 1 96.12 31 GLY B CA 1
ATOM 1498 C C . GLY B 1 31 ? 3.033 -26.484 -14.93 1 96.12 31 GLY B C 1
ATOM 1499 O O . GLY B 1 31 ? 1.867 -26.875 -14.969 1 96.12 31 GLY B O 1
ATOM 1500 N N . LEU B 1 32 ? 3.383 -25.312 -14.523 1 97.56 32 LEU B N 1
ATOM 1501 C CA . LEU B 1 32 ? 2.355 -24.328 -14.156 1 97.56 32 LEU B CA 1
ATOM 1502 C C . LEU B 1 32 ? 2.258 -23.234 -15.211 1 97.56 32 LEU B C 1
ATOM 1504 O O . LEU B 1 32 ? 3.27 -22.844 -15.797 1 97.56 32 LEU B O 1
ATOM 1508 N N . THR B 1 33 ? 1.051 -22.797 -15.422 1 98.06 33 THR B N 1
ATOM 1509 C CA . THR B 1 33 ? 0.887 -21.562 -16.188 1 98.06 33 THR B CA 1
ATOM 1510 C C . THR B 1 33 ? 1.161 -20.344 -15.312 1 98.06 33 THR B C 1
ATOM 1512 O O . THR B 1 33 ? 1.173 -20.438 -14.086 1 98.06 33 THR B O 1
ATOM 1515 N N . LYS B 1 34 ? 1.327 -19.219 -15.953 1 97.5 34 LYS B N 1
ATOM 1516 C CA . LYS B 1 34 ? 1.506 -17.969 -15.211 1 97.5 34 LYS B CA 1
ATOM 1517 C C . LYS B 1 34 ? 0.307 -17.703 -14.305 1 97.5 34 LYS B C 1
ATOM 1519 O O . LYS B 1 34 ? 0.469 -17.234 -13.18 1 97.5 34 LYS B O 1
ATOM 1524 N N . TYR B 1 35 ? -0.854 -17.984 -14.797 1 98.31 35 TYR B N 1
ATOM 1525 C CA . TYR B 1 35 ? -2.074 -17.766 -14.023 1 98.31 35 TYR B CA 1
ATOM 1526 C C . TYR B 1 35 ? -2.127 -18.688 -12.812 1 98.31 35 TYR B C 1
ATOM 1528 O O . TYR B 1 35 ? -2.441 -18.25 -11.703 1 98.31 35 TYR B O 1
ATOM 1536 N N . GLN B 1 36 ? -1.827 -19.891 -13.039 1 98 36 GLN B N 1
ATOM 1537 C CA . GLN B 1 36 ? -1.813 -20.844 -11.938 1 98 36 GLN B CA 1
ATOM 1538 C C . GLN B 1 36 ? -0.8 -20.438 -10.875 1 98 36 GLN B C 1
ATOM 1540 O O . GLN B 1 36 ? -1.087 -20.516 -9.672 1 98 36 GLN B O 1
ATOM 1545 N N . TRP B 1 37 ? 0.346 -20.016 -11.312 1 98.25 37 TRP B N 1
ATOM 1546 C CA . TRP B 1 37 ? 1.39 -19.625 -10.367 1 98.25 37 TRP B CA 1
ATOM 1547 C C . TRP B 1 37 ? 0.977 -18.375 -9.586 1 98.25 37 TRP B C 1
ATOM 1549 O O . TRP B 1 37 ? 1.179 -18.312 -8.375 1 98.25 37 TRP B O 1
ATOM 1559 N N . PHE B 1 38 ? 0.362 -17.469 -10.281 1 98.12 38 PHE B N 1
ATOM 1560 C CA . PHE B 1 38 ? -0.198 -16.297 -9.609 1 98.12 38 PHE B CA 1
ATOM 1561 C C . PHE B 1 38 ? -1.173 -16.719 -8.516 1 98.12 38 PHE B C 1
ATOM 1563 O O . PHE B 1 38 ? -1.126 -16.188 -7.402 1 98.12 38 PHE B O 1
ATOM 1570 N N . THR B 1 39 ? -2.023 -17.578 -8.852 1 98 39 THR B N 1
ATOM 1571 C CA . THR B 1 39 ? -3.055 -18.016 -7.922 1 98 39 THR B CA 1
ATOM 1572 C C . THR B 1 39 ? -2.432 -18.703 -6.703 1 98 39 THR B C 1
ATOM 1574 O O . THR B 1 39 ? -2.836 -18.438 -5.566 1 98 39 THR B O 1
ATOM 1577 N N . ILE B 1 40 ? -1.444 -19.5 -6.934 1 97.44 40 ILE B N 1
ATOM 1578 C CA . ILE B 1 40 ? -0.772 -20.219 -5.852 1 97.44 40 ILE B CA 1
ATOM 1579 C C . ILE B 1 40 ? -0.054 -19.219 -4.945 1 97.44 40 ILE B C 1
ATOM 1581 O O . ILE B 1 40 ? -0.112 -19.328 -3.719 1 97.44 40 ILE B O 1
ATOM 1585 N N . GLN B 1 41 ? 0.51 -18.188 -5.512 1 98 41 GLN B N 1
ATOM 1586 C CA . GLN B 1 41 ? 1.335 -17.25 -4.766 1 98 41 GLN B CA 1
ATOM 1587 C C . GLN B 1 41 ? 0.471 -16.234 -4.008 1 98 41 GLN B C 1
ATOM 1589 O O . GLN B 1 41 ? 0.84 -15.797 -2.92 1 98 41 GLN B O 1
ATOM 1594 N N . HIS B 1 42 ? -0.768 -15.938 -4.602 1 98.38 42 HIS B N 1
ATOM 1595 C CA . HIS B 1 42 ? -1.325 -14.68 -4.121 1 98.38 42 HIS B CA 1
ATOM 1596 C C . HIS B 1 42 ? -2.791 -14.844 -3.729 1 98.38 42 HIS B C 1
ATOM 1598 O O . HIS B 1 42 ? -3.375 -13.945 -3.111 1 98.38 42 HIS B O 1
ATOM 1604 N N . ILE B 1 43 ? -3.404 -15.961 -4.043 1 98.5 43 ILE B N 1
ATOM 1605 C CA . ILE B 1 43 ? -4.824 -16.094 -3.744 1 98.5 43 ILE B CA 1
ATOM 1606 C C . ILE B 1 43 ? -5.02 -17.078 -2.598 1 98.5 43 ILE B C 1
ATOM 1608 O O . ILE B 1 43 ? -4.492 -18.203 -2.635 1 98.5 43 ILE B O 1
ATOM 1612 N N . ASN B 1 44 ? -5.734 -16.625 -1.598 1 96 44 ASN B N 1
ATOM 1613 C CA . ASN B 1 44 ? -6.125 -17.5 -0.489 1 96 44 ASN B CA 1
ATOM 1614 C C . ASN B 1 44 ? -7.512 -17.141 0.04 1 96 44 ASN B C 1
ATOM 1616 O O . ASN B 1 44 ? -7.801 -15.969 0.3 1 96 44 ASN B O 1
ATOM 1620 N N . THR B 1 45 ? -8.367 -18.125 0.18 1 89.31 45 THR B N 1
ATOM 1621 C CA . THR B 1 45 ? -9.75 -17.859 0.571 1 89.31 45 THR B CA 1
ATOM 1622 C C . THR B 1 45 ? -9.945 -18.094 2.066 1 89.31 45 THR B C 1
ATOM 1624 O O . THR B 1 45 ? -11.023 -17.844 2.607 1 89.31 45 THR B O 1
ATOM 1627 N N . GLY B 1 46 ? -9 -18.562 2.756 1 87.38 46 GLY B N 1
ATOM 1628 C CA . GLY B 1 46 ? -9.164 -18.922 4.156 1 87.38 46 GLY B CA 1
ATOM 1629 C C . GLY B 1 46 ? -8.32 -18.062 5.09 1 87.38 46 GLY B C 1
ATOM 1630 O O . GLY B 1 46 ? -7.902 -16.969 4.727 1 87.38 46 GLY B O 1
ATOM 1631 N N . ASN B 1 47 ? -8.359 -18.469 6.336 1 88.5 47 ASN B N 1
ATOM 1632 C CA . ASN B 1 47 ? -7.48 -17.859 7.328 1 88.5 47 ASN B CA 1
ATOM 1633 C C . ASN B 1 47 ? -6.02 -18.219 7.07 1 88.5 47 ASN B C 1
ATOM 1635 O O . ASN B 1 47 ? -5.648 -19.391 7.109 1 88.5 47 ASN B O 1
ATOM 1639 N N . ILE B 1 48 ? -5.332 -17.188 6.852 1 89.75 48 ILE B N 1
ATOM 1640 C CA . ILE B 1 48 ? -3.951 -17.422 6.438 1 89.75 48 ILE B CA 1
ATOM 1641 C C . ILE B 1 48 ? -3.051 -17.516 7.668 1 89.75 48 ILE B C 1
ATOM 1643 O O . ILE B 1 48 ? -3.064 -16.625 8.523 1 89.75 48 ILE B O 1
ATOM 1647 N N . GLN B 1 49 ? -2.41 -18.672 7.723 1 95.69 49 GLN B N 1
ATOM 1648 C CA . GLN B 1 49 ? -1.224 -18.797 8.562 1 95.69 49 GLN B CA 1
ATOM 1649 C C . GLN B 1 49 ? 0.044 -18.875 7.715 1 95.69 49 GLN B C 1
ATOM 1651 O O . GLN B 1 49 ? 0.262 -19.844 6.996 1 95.69 49 GLN B O 1
ATOM 1656 N N . CYS B 1 50 ? 0.879 -17.922 7.859 1 98.06 50 CYS B N 1
ATOM 1657 C CA . CYS B 1 50 ? 1.97 -17.734 6.91 1 98.06 50 CYS B CA 1
ATOM 1658 C C . CYS B 1 50 ? 2.877 -18.969 6.879 1 98.06 50 CYS B C 1
ATOM 1660 O O . CYS B 1 50 ? 3.301 -19.406 5.805 1 98.06 50 CYS B O 1
ATOM 1662 N N . ASN B 1 51 ? 3.188 -19.531 8.055 1 97.75 51 ASN B N 1
ATOM 1663 C CA . ASN B 1 51 ? 4.078 -20.688 8.07 1 97.75 51 ASN B CA 1
ATOM 1664 C C . ASN B 1 51 ? 3.5 -21.844 7.273 1 97.75 51 ASN B C 1
ATOM 1666 O O . ASN B 1 51 ? 4.238 -22.578 6.617 1 97.75 51 ASN B O 1
ATOM 1670 N N . ILE B 1 52 ? 2.225 -21.984 7.262 1 97 52 ILE B N 1
ATOM 1671 C CA . ILE B 1 52 ? 1.57 -23.078 6.535 1 97 52 ILE B CA 1
ATOM 1672 C C . ILE B 1 52 ? 1.391 -22.672 5.07 1 97 52 ILE B C 1
ATOM 1674 O O . ILE B 1 52 ? 1.756 -23.422 4.168 1 97 52 ILE B O 1
ATOM 1678 N N . ALA B 1 53 ? 0.895 -21.5 4.836 1 97.56 53 ALA B N 1
ATOM 1679 C CA . ALA B 1 53 ? 0.591 -21.031 3.484 1 97.56 53 ALA B CA 1
ATOM 1680 C C . ALA B 1 53 ? 1.854 -20.969 2.631 1 97.56 53 ALA B C 1
ATOM 1682 O O . ALA B 1 53 ? 1.833 -21.344 1.454 1 97.56 53 ALA B O 1
ATOM 1683 N N . MET B 1 54 ? 2.953 -20.562 3.246 1 97.94 54 MET B N 1
ATOM 1684 C CA . MET B 1 54 ? 4.195 -20.391 2.496 1 97.94 54 MET B CA 1
ATOM 1685 C C . MET B 1 54 ? 4.805 -21.75 2.135 1 97.94 54 MET B C 1
ATOM 1687 O O . MET B 1 54 ? 5.574 -21.844 1.18 1 97.94 54 MET B O 1
ATOM 1691 N N . GLN B 1 55 ? 4.48 -22.781 2.812 1 97.31 55 GLN B N 1
ATOM 1692 C CA . GLN B 1 55 ? 4.941 -24.109 2.398 1 97.31 55 GLN B CA 1
ATOM 1693 C C . GLN B 1 55 ? 4.406 -24.469 1.017 1 97.31 55 GLN B C 1
ATOM 1695 O O . GLN B 1 55 ? 5.109 -25.078 0.213 1 97.31 55 GLN B O 1
ATOM 1700 N N . GLY B 1 56 ? 3.156 -24.047 0.822 1 96.19 56 GLY B N 1
ATOM 1701 C CA . GLY B 1 56 ? 2.553 -24.312 -0.476 1 96.19 56 GLY B CA 1
ATOM 1702 C C . GLY B 1 56 ? 3.268 -23.609 -1.616 1 96.19 56 GLY B C 1
ATOM 1703 O O . GLY B 1 56 ? 3.432 -24.188 -2.695 1 96.19 56 GLY B O 1
ATOM 1704 N N . VAL B 1 57 ? 3.744 -22.438 -1.396 1 97.5 57 VAL B N 1
ATOM 1705 C CA . VAL B 1 57 ? 4.457 -21.672 -2.406 1 97.5 57 VAL B CA 1
ATOM 1706 C C . VAL B 1 57 ? 5.891 -22.172 -2.533 1 97.5 57 VAL B C 1
ATOM 1708 O O . VAL B 1 57 ? 6.359 -22.469 -3.637 1 97.5 57 VAL B O 1
ATOM 1711 N N . ASN B 1 58 ? 6.523 -22.406 -1.426 1 97.56 58 ASN B N 1
ATOM 1712 C CA . ASN B 1 58 ? 7.938 -22.766 -1.371 1 97.56 58 ASN B CA 1
ATOM 1713 C C . ASN B 1 58 ? 8.195 -24.172 -1.895 1 97.56 58 ASN B C 1
ATOM 1715 O O . ASN B 1 58 ? 9.305 -24.484 -2.332 1 97.56 58 ASN B O 1
ATOM 1719 N N . ASN B 1 59 ? 7.145 -24.953 -1.827 1 97.31 59 ASN B N 1
ATOM 1720 C CA . ASN B 1 59 ? 7.27 -26.312 -2.311 1 97.31 59 ASN B CA 1
ATOM 1721 C C . ASN B 1 59 ? 7.656 -26.359 -3.787 1 97.31 59 ASN B C 1
ATOM 1723 O O . ASN B 1 59 ? 8.32 -27.297 -4.234 1 97.31 59 ASN B O 1
ATOM 1727 N N . TYR B 1 60 ? 7.316 -25.328 -4.5 1 96.75 60 TYR B N 1
ATOM 1728 C CA . TYR B 1 60 ? 7.547 -25.328 -5.938 1 96.75 60 TYR B CA 1
ATOM 1729 C C . TYR B 1 60 ? 8.977 -24.922 -6.266 1 96.75 60 TYR B C 1
ATOM 1731 O O . TYR B 1 60 ? 9.5 -25.266 -7.328 1 96.75 60 TYR B O 1
ATOM 1739 N N . THR B 1 61 ? 9.594 -24.172 -5.391 1 94.31 61 THR B N 1
ATOM 1740 C CA . THR B 1 61 ? 10.93 -23.656 -5.695 1 94.31 61 THR B CA 1
ATOM 1741 C C . THR B 1 61 ? 11.977 -24.328 -4.812 1 94.31 61 THR B C 1
ATOM 1743 O O . TH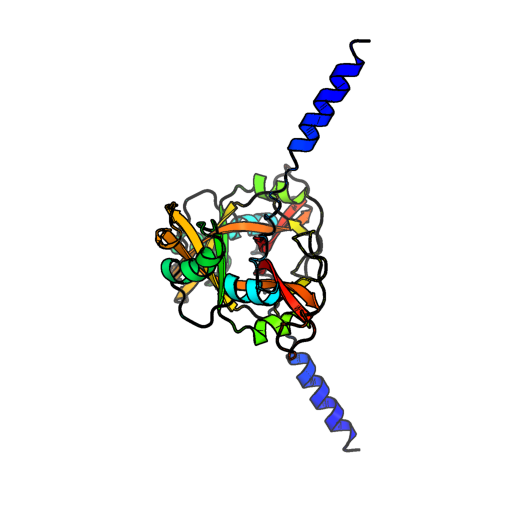R B 1 61 ? 13.172 -24.281 -5.113 1 94.31 61 THR B O 1
ATOM 1746 N N . GLY B 1 62 ? 11.547 -24.828 -3.715 1 95.81 62 GLY B N 1
ATOM 1747 C CA . GLY B 1 62 ? 12.461 -25.484 -2.789 1 95.81 62 GLY B CA 1
ATOM 1748 C C . GLY B 1 62 ? 13.227 -24.5 -1.92 1 95.81 62 GLY B C 1
ATOM 1749 O O . GLY B 1 62 ? 14.188 -24.875 -1.247 1 95.81 62 GLY B O 1
ATOM 1750 N N . LYS B 1 63 ? 12.867 -23.281 -1.954 1 95.88 63 LYS B N 1
ATOM 1751 C CA . LYS B 1 63 ? 13.523 -22.219 -1.198 1 95.88 63 LYS B CA 1
ATOM 1752 C C . LYS B 1 63 ? 12.516 -21.406 -0.377 1 95.88 63 LYS B C 1
ATOM 1754 O O . LYS B 1 63 ? 11.312 -21.469 -0.636 1 95.88 63 LYS B O 1
ATOM 1759 N N . CYS B 1 64 ? 13.078 -20.75 0.634 1 97.75 64 CYS B N 1
ATOM 1760 C CA . CYS B 1 64 ? 12.25 -19.828 1.415 1 97.75 64 CYS B CA 1
ATOM 1761 C C . CYS B 1 64 ? 12.062 -18.516 0.69 1 97.75 64 CYS B C 1
ATOM 1763 O O . CYS B 1 64 ? 13 -17.719 0.591 1 97.75 64 CYS B O 1
ATOM 1765 N N . LYS B 1 65 ? 10.875 -18.344 0.139 1 96.44 65 LYS B N 1
ATOM 1766 C CA . LYS B 1 65 ? 10.609 -17.031 -0.444 1 96.44 65 LYS B CA 1
ATOM 1767 C C . LYS B 1 65 ? 10.672 -15.93 0.617 1 96.44 65 LYS B C 1
ATOM 1769 O O . LYS B 1 65 ? 10.094 -16.062 1.694 1 96.44 65 LYS B O 1
ATOM 1774 N N . GLU B 1 66 ? 11.336 -14.836 0.366 1 95.75 66 GLU B N 1
ATOM 1775 C CA . GLU B 1 66 ? 11.625 -13.812 1.371 1 95.75 66 GLU B CA 1
ATOM 1776 C C . GLU B 1 66 ? 10.359 -13.078 1.795 1 95.75 66 GLU B C 1
ATOM 1778 O O . GLU B 1 66 ? 10.203 -12.719 2.965 1 95.75 66 GLU B O 1
ATOM 1783 N N . PHE B 1 67 ? 9.508 -12.82 0.909 1 96.62 67 PHE B N 1
ATOM 1784 C CA . PHE B 1 67 ? 8.312 -12.016 1.151 1 96.62 67 PHE B CA 1
ATOM 1785 C C . PHE B 1 67 ? 7.18 -12.438 0.218 1 96.62 67 PHE B C 1
ATOM 1787 O O . PHE B 1 67 ? 7.41 -12.711 -0.962 1 96.62 67 PHE B O 1
ATOM 1794 N N . ASN B 1 68 ? 5.98 -12.484 0.751 1 97.31 68 ASN B N 1
ATOM 1795 C CA . ASN B 1 68 ? 4.82 -12.828 -0.059 1 97.31 68 ASN B CA 1
ATOM 1796 C C . ASN B 1 68 ? 3.545 -12.188 0.487 1 97.31 68 ASN B C 1
ATOM 1798 O O . ASN B 1 68 ? 3.377 -12.07 1.702 1 97.31 68 ASN B O 1
ATOM 1802 N N . THR B 1 69 ? 2.697 -11.695 -0.45 1 98.06 69 THR B N 1
ATOM 1803 C CA . THR B 1 69 ? 1.383 -11.195 -0.071 1 98.06 69 THR B CA 1
ATOM 1804 C C . THR B 1 69 ? 0.282 -12.133 -0.549 1 98.06 69 THR B C 1
ATOM 1806 O O . THR B 1 69 ? 0.229 -12.492 -1.729 1 98.06 69 THR B O 1
ATOM 1809 N N . PHE B 1 70 ? -0.554 -12.523 0.413 1 98.38 70 PHE B N 1
ATOM 1810 C CA . PHE B 1 70 ? -1.756 -13.273 0.075 1 98.38 70 PHE B CA 1
ATOM 1811 C C . PHE B 1 70 ? -2.986 -12.375 0.111 1 98.38 70 PHE B C 1
ATOM 1813 O O . PHE B 1 70 ? -3.252 -11.719 1.12 1 98.38 70 PHE B O 1
ATOM 1820 N N . LEU B 1 71 ? -3.664 -12.359 -0.994 1 98.56 71 LEU B N 1
ATOM 1821 C CA . LEU B 1 71 ? -4.949 -11.672 -1.07 1 98.56 71 LEU B CA 1
ATOM 1822 C C . LEU B 1 71 ? -6.082 -12.594 -0.638 1 98.56 71 LEU B C 1
ATOM 1824 O O . LEU B 1 71 ? -6.199 -13.711 -1.134 1 98.56 71 LEU B O 1
ATOM 1828 N N . ASN B 1 72 ? -6.891 -12.156 0.317 1 98.06 72 ASN B N 1
ATOM 1829 C CA . ASN B 1 72 ? -8.055 -12.938 0.72 1 98.06 72 ASN B CA 1
ATOM 1830 C C . ASN B 1 72 ? -9.242 -12.695 -0.214 1 98.06 72 ASN B C 1
ATOM 1832 O O . ASN B 1 72 ? -10.148 -11.938 0.115 1 98.06 72 ASN B O 1
ATOM 1836 N N . THR B 1 73 ? -9.281 -13.32 -1.314 1 97.69 73 THR B N 1
ATOM 1837 C CA . THR B 1 73 ? -10.281 -13.258 -2.373 1 97.69 73 THR B CA 1
ATOM 1838 C C . THR B 1 73 ? -10.297 -14.562 -3.176 1 97.69 73 THR B C 1
ATOM 1840 O O . THR B 1 73 ? -9.688 -15.555 -2.773 1 97.69 73 THR B O 1
ATOM 1843 N N . THR B 1 74 ? -11.078 -14.609 -4.238 1 97.69 74 THR B N 1
ATOM 1844 C CA . THR B 1 74 ? -11.117 -15.797 -5.082 1 97.69 74 THR B CA 1
ATOM 1845 C C . THR B 1 74 ? -10.391 -15.555 -6.398 1 97.69 74 THR B C 1
ATOM 1847 O O . THR B 1 74 ? -10.219 -14.406 -6.82 1 97.69 74 THR B O 1
ATOM 1850 N N . SER B 1 75 ? -9.984 -16.672 -6.992 1 97.5 75 SER B N 1
ATOM 1851 C CA . SER B 1 75 ? -9.344 -16.562 -8.297 1 97.5 75 SER B CA 1
ATOM 1852 C C . SER B 1 75 ? -10.273 -15.891 -9.312 1 97.5 75 SER B C 1
ATOM 1854 O O . SER B 1 75 ? -9.82 -15.117 -10.164 1 97.5 75 SER B O 1
ATOM 1856 N N . ALA B 1 76 ? -11.516 -16.172 -9.211 1 97.19 76 ALA B N 1
ATOM 1857 C CA . ALA B 1 76 ? -12.484 -15.562 -10.125 1 97.19 76 ALA B CA 1
ATOM 1858 C C . ALA B 1 76 ? -12.562 -14.055 -9.922 1 97.19 76 ALA B C 1
ATOM 1860 O O . ALA B 1 76 ? -12.555 -13.281 -10.883 1 97.19 76 ALA B O 1
ATOM 1861 N N . ASN B 1 77 ? -12.641 -13.641 -8.664 1 98.06 77 ASN B N 1
ATOM 1862 C CA . ASN B 1 77 ? -12.688 -12.211 -8.367 1 98.06 77 ASN B CA 1
ATOM 1863 C C . ASN B 1 77 ? -11.422 -11.5 -8.844 1 98.06 77 ASN B C 1
ATOM 1865 O O . ASN B 1 77 ? -11.492 -10.406 -9.398 1 98.06 77 ASN B O 1
ATOM 1869 N N . ALA B 1 78 ? -10.305 -12.164 -8.625 1 98.5 78 ALA B N 1
ATOM 1870 C CA . ALA B 1 78 ? -9.055 -11.578 -9.094 1 98.5 78 ALA B CA 1
ATOM 1871 C C . ALA B 1 78 ? -9.039 -11.469 -10.617 1 98.5 78 ALA B C 1
ATOM 1873 O O . ALA B 1 78 ? -8.578 -10.477 -11.18 1 98.5 78 ALA B O 1
ATOM 1874 N N . ALA B 1 79 ? -9.523 -12.461 -11.305 1 98.44 79 ALA B N 1
ATOM 1875 C CA . ALA B 1 79 ? -9.578 -12.445 -12.766 1 98.44 79 ALA B CA 1
ATOM 1876 C C . ALA B 1 79 ? -10.492 -11.328 -13.266 1 98.44 79 ALA B C 1
ATOM 1878 O O . ALA B 1 79 ? -10.227 -10.719 -14.305 1 98.44 79 ALA B O 1
ATOM 1879 N N . THR B 1 80 ? -11.531 -10.992 -12.547 1 98.38 80 THR B N 1
ATOM 1880 C CA . THR B 1 80 ? -12.453 -9.938 -12.953 1 98.38 80 THR B CA 1
ATOM 1881 C C . THR B 1 80 ? -11.758 -8.578 -12.93 1 98.38 80 THR B C 1
ATOM 1883 O O . THR B 1 80 ? -12.109 -7.676 -13.695 1 98.38 80 THR B O 1
ATOM 1886 N N . VAL B 1 81 ? -10.773 -8.461 -12.086 1 98.75 81 VAL B N 1
ATOM 1887 C CA . VAL B 1 81 ? -10.023 -7.207 -12 1 98.75 81 VAL B CA 1
ATOM 1888 C C . VAL B 1 81 ? -9.352 -6.918 -13.344 1 98.75 81 VAL B C 1
ATOM 1890 O O . VAL B 1 81 ? -9.148 -5.758 -13.703 1 98.75 81 VAL B O 1
ATOM 1893 N N . CYS B 1 82 ? -9.016 -7.945 -14.148 1 98.62 82 CYS B N 1
ATOM 1894 C CA . CYS B 1 82 ? -8.391 -7.773 -15.453 1 98.62 82 CYS B CA 1
ATOM 1895 C C . CYS B 1 82 ? -9.328 -7.07 -16.422 1 98.62 82 CYS B C 1
ATOM 1897 O O . CYS B 1 82 ? -8.898 -6.605 -17.484 1 98.62 82 CYS B O 1
ATOM 1899 N N . GLY B 1 83 ? -10.57 -6.883 -16.062 1 98.06 83 GLY B N 1
ATOM 1900 C CA . GLY B 1 83 ? -11.539 -6.207 -16.906 1 98.06 83 GLY B CA 1
ATOM 1901 C C . GLY B 1 83 ? -11.688 -4.734 -16.578 1 98.06 83 GLY B C 1
ATOM 1902 O O . GLY B 1 83 ? -12.445 -4.02 -17.25 1 98.06 83 GLY B O 1
ATOM 1903 N N . THR B 1 84 ? -11.023 -4.227 -15.57 1 97.88 84 THR B N 1
ATOM 1904 C CA . THR B 1 84 ? -11.094 -2.812 -15.219 1 97.88 84 THR B CA 1
ATOM 1905 C C . THR B 1 84 ? -10.203 -1.981 -16.141 1 97.88 84 THR B C 1
ATOM 1907 O O . THR B 1 84 ? -9.555 -2.521 -17.031 1 97.88 84 THR B O 1
ATOM 1910 N N . GLN B 1 85 ? -10.172 -0.691 -15.938 1 96.06 85 GLN B N 1
ATOM 1911 C CA . GLN B 1 85 ? -9.398 0.21 -16.781 1 96.06 85 GLN B CA 1
ATOM 1912 C C . GLN B 1 85 ? -7.91 -0.096 -16.703 1 96.06 85 GLN B C 1
ATOM 1914 O O . GLN B 1 85 ? -7.387 -0.349 -15.609 1 96.06 85 GLN B O 1
ATOM 1919 N N . ASN B 1 86 ? -7.293 -0.052 -17.812 1 96.44 86 ASN B N 1
ATOM 1920 C CA . ASN B 1 86 ? -5.848 -0.232 -17.859 1 96.44 86 ASN B CA 1
ATOM 1921 C C . ASN B 1 86 ? -5.113 0.939 -17.219 1 96.44 86 ASN B C 1
ATOM 1923 O O . ASN B 1 86 ? -5.48 2.098 -17.422 1 96.44 86 ASN B O 1
ATOM 1927 N N . VAL B 1 87 ? -4.164 0.594 -16.453 1 93.88 87 VAL B N 1
ATOM 1928 C CA . VAL B 1 87 ? -3.311 1.614 -15.859 1 93.88 87 VAL B CA 1
ATOM 1929 C C . VAL B 1 87 ? -1.842 1.258 -16.078 1 93.88 87 VAL B C 1
ATOM 1931 O O . VAL B 1 87 ? -1.521 0.132 -16.469 1 93.88 87 VAL B O 1
ATOM 1934 N N . THR B 1 88 ? -1.005 2.244 -15.867 1 90.12 88 THR B N 1
ATOM 1935 C CA . THR B 1 88 ? 0.428 1.997 -15.992 1 90.12 88 THR B CA 1
ATOM 1936 C C . THR B 1 88 ? 0.917 1.083 -14.867 1 90.12 88 THR B C 1
ATOM 1938 O O . THR B 1 88 ? 0.567 1.279 -13.703 1 90.12 88 THR B O 1
ATOM 1941 N N . CYS B 1 89 ? 1.723 0.083 -15.227 1 93.06 89 CYS B N 1
ATOM 1942 C CA . CYS B 1 89 ? 2.328 -0.797 -14.234 1 93.06 89 CYS B CA 1
ATOM 1943 C C . CYS B 1 89 ? 3.506 -0.115 -13.547 1 93.06 89 CYS B C 1
ATOM 1945 O O . CYS B 1 89 ? 4.238 0.651 -14.172 1 93.06 89 CYS B O 1
ATOM 1947 N N . ARG B 1 90 ? 3.627 -0.408 -12.273 1 87.25 90 ARG B N 1
ATOM 1948 C CA . ARG B 1 90 ? 4.812 0.077 -11.578 1 87.25 90 ARG B CA 1
ATOM 1949 C C . ARG B 1 90 ? 6.039 -0.754 -11.945 1 87.25 90 ARG B C 1
ATOM 1951 O O . ARG B 1 90 ? 7.145 -0.219 -12.07 1 87.25 90 ARG B O 1
ATOM 1958 N N . ASN B 1 91 ? 5.668 -2.053 -11.938 1 80.31 91 ASN B N 1
ATOM 1959 C CA . ASN B 1 91 ? 6.684 -2.945 -12.492 1 80.31 91 ASN B CA 1
ATOM 1960 C C . ASN B 1 91 ? 6.762 -2.834 -14.008 1 80.31 91 ASN B C 1
ATOM 1962 O O . ASN B 1 91 ? 5.84 -3.244 -14.719 1 80.31 91 ASN B O 1
ATOM 1966 N N . GLN B 1 92 ? 7.801 -2.346 -14.547 1 80.12 92 GLN B N 1
ATOM 1967 C CA . GLN B 1 92 ? 7.91 -1.976 -15.953 1 80.12 92 GLN B CA 1
ATOM 1968 C C . GLN B 1 92 ? 8.039 -3.213 -16.844 1 80.12 92 GLN B C 1
ATOM 1970 O O . GLN B 1 92 ? 8.031 -3.107 -18.062 1 80.12 92 GLN B O 1
ATOM 1975 N N . MET B 1 93 ? 8.109 -4.34 -16.203 1 85 93 MET B N 1
ATOM 1976 C CA . MET B 1 93 ? 8.172 -5.57 -16.984 1 85 93 MET B CA 1
ATOM 1977 C C . MET B 1 93 ? 6.805 -5.941 -17.531 1 85 93 MET B C 1
ATOM 1979 O O . MET B 1 93 ? 6.699 -6.785 -18.422 1 85 93 MET B O 1
ATOM 1983 N N . HIS B 1 94 ? 5.863 -5.34 -17 1 89.25 94 HIS B N 1
ATOM 1984 C CA . HIS B 1 94 ? 4.492 -5.594 -17.438 1 89.25 94 HIS B CA 1
ATOM 1985 C C . HIS B 1 94 ? 3.854 -4.332 -18.016 1 89.25 94 HIS B C 1
ATOM 1987 O O . HIS B 1 94 ? 4.305 -3.221 -17.734 1 89.25 94 HIS B O 1
ATOM 1993 N N . HIS B 1 95 ? 2.787 -4.535 -18.844 1 90.44 95 HIS B N 1
ATOM 1994 C CA . HIS B 1 95 ? 2.238 -3.354 -19.5 1 90.44 95 HIS B CA 1
ATOM 1995 C C . HIS B 1 95 ? 0.715 -3.338 -19.422 1 90.44 95 HIS B C 1
ATOM 1997 O O . HIS B 1 95 ? 0.074 -2.398 -19.906 1 90.44 95 HIS B O 1
ATOM 2003 N N . ASN B 1 96 ? 0.159 -4.277 -18.953 1 97.06 96 ASN B N 1
ATOM 2004 C CA . ASN B 1 96 ? -1.292 -4.406 -18.859 1 97.06 96 ASN B CA 1
ATOM 2005 C C . ASN B 1 96 ? -1.739 -4.594 -17.406 1 97.06 96 ASN B C 1
ATOM 2007 O O . ASN B 1 96 ? -2.119 -5.695 -17.016 1 97.06 96 ASN B O 1
ATOM 2011 N N . CYS B 1 97 ? -1.756 -3.455 -16.703 1 97.88 97 CYS B N 1
ATOM 2012 C CA . CYS B 1 97 ? -2.07 -3.533 -15.289 1 97.88 97 CYS B CA 1
ATOM 2013 C C . CYS B 1 97 ? -3.447 -2.951 -15 1 97.88 97 CYS B C 1
ATOM 2015 O O . CYS B 1 97 ? -3.949 -2.127 -15.766 1 97.88 97 CYS B O 1
ATOM 2017 N N . HIS B 1 98 ? -4.016 -3.467 -13.945 1 98.38 98 HIS B N 1
ATOM 2018 C CA . HIS B 1 98 ? -5.375 -3.109 -13.555 1 98.38 98 HIS B CA 1
ATOM 2019 C C . HIS B 1 98 ? -5.512 -3.027 -12.039 1 98.38 98 HIS B C 1
ATOM 2021 O O . HIS B 1 98 ? -4.949 -3.854 -11.312 1 98.38 98 HIS B O 1
ATOM 2027 N N . ASN B 1 99 ? -6.254 -2.043 -11.586 1 97.31 99 ASN B N 1
ATOM 2028 C CA . ASN B 1 99 ? -6.527 -1.879 -10.164 1 97.31 99 ASN B CA 1
ATOM 2029 C C . ASN B 1 99 ? -7.809 -2.598 -9.75 1 97.31 99 ASN B C 1
ATOM 2031 O O . ASN B 1 99 ? -8.797 -2.586 -10.484 1 97.31 99 ASN B O 1
ATOM 2035 N N . SER B 1 100 ? -7.73 -3.145 -8.539 1 98.38 100 SER B N 1
ATOM 2036 C CA . SER B 1 100 ? -8.992 -3.57 -7.945 1 98.38 100 SER B CA 1
ATOM 2037 C C . SER B 1 100 ? -9.891 -2.375 -7.637 1 98.38 100 SER B C 1
ATOM 2039 O O . SER B 1 100 ? -9.398 -1.276 -7.367 1 98.38 100 SER B O 1
ATOM 2041 N N . LEU B 1 101 ? -11.195 -2.617 -7.637 1 97 101 LEU B N 1
ATOM 2042 C CA . LEU B 1 101 ? -12.141 -1.545 -7.363 1 97 101 LEU B CA 1
ATOM 2043 C C . LEU B 1 101 ? -12.508 -1.507 -5.883 1 97 101 LEU B C 1
ATOM 2045 O O . LEU B 1 101 ? -13.07 -0.522 -5.402 1 97 101 LEU B O 1
ATOM 2049 N N . VAL B 1 102 ? -12.297 -2.566 -5.223 1 97.19 102 VAL B N 1
ATOM 2050 C CA . VAL B 1 102 ? -12.586 -2.639 -3.795 1 97.19 102 VAL B CA 1
ATOM 2051 C C . VAL B 1 102 ? -11.328 -3.08 -3.039 1 97.19 102 VAL B C 1
ATOM 2053 O O . VAL B 1 102 ? -10.453 -3.729 -3.609 1 97.19 102 VAL B O 1
ATOM 2056 N N . ARG B 1 103 ? -11.227 -2.705 -1.746 1 97.25 103 ARG B N 1
ATOM 2057 C CA . ARG B 1 103 ? -10.18 -3.225 -0.873 1 97.25 103 ARG B CA 1
ATOM 2058 C C . ARG B 1 103 ? -10.461 -4.672 -0.48 1 97.25 103 ARG B C 1
ATOM 2060 O O . ARG B 1 103 ? -11.617 -5.086 -0.406 1 97.25 103 ARG B O 1
ATOM 2067 N N . VAL B 1 104 ? -9.414 -5.453 -0.25 1 97.69 104 VAL B N 1
ATOM 2068 C CA . VAL B 1 104 ? -9.562 -6.82 0.245 1 97.69 104 VAL B CA 1
ATOM 2069 C C . VAL B 1 104 ? -8.625 -7.047 1.426 1 97.69 104 VAL B C 1
ATOM 2071 O O . VAL B 1 104 ? -7.559 -6.43 1.508 1 97.69 104 VAL B O 1
ATOM 2074 N N . PRO B 1 105 ? -9.117 -7.887 2.373 1 97 105 PRO B N 1
ATOM 2075 C CA . PRO B 1 105 ? -8.117 -8.305 3.363 1 97 105 PRO B CA 1
ATOM 2076 C C . PRO B 1 105 ? -6.922 -9.016 2.732 1 97 105 PRO B C 1
ATOM 2078 O O . PRO B 1 105 ? -7.082 -9.766 1.762 1 97 105 PRO B O 1
ATOM 2081 N N . LEU B 1 106 ? -5.723 -8.703 3.24 1 98 106 LEU B N 1
ATOM 2082 C CA . LEU B 1 106 ? -4.535 -9.398 2.756 1 98 106 LEU B CA 1
ATOM 2083 C C . LEU B 1 106 ? -3.576 -9.703 3.9 1 98 106 LEU B C 1
ATOM 2085 O O . LEU B 1 106 ? -3.717 -9.148 4.996 1 98 106 LEU B O 1
ATOM 2089 N N . THR B 1 107 ? -2.748 -10.633 3.709 1 97.69 107 THR B N 1
ATOM 2090 C CA . THR B 1 107 ? -1.737 -11.031 4.68 1 97.69 107 THR B CA 1
ATOM 2091 C C . THR B 1 107 ? -0.346 -11.016 4.055 1 97.69 107 THR B C 1
ATOM 2093 O O . THR B 1 107 ? -0.104 -11.688 3.051 1 97.69 107 THR B O 1
ATOM 2096 N N . ASP B 1 108 ? 0.49 -10.195 4.648 1 96.94 108 ASP B N 1
ATOM 2097 C CA . ASP B 1 108 ? 1.899 -10.195 4.27 1 96.94 108 ASP B CA 1
ATOM 2098 C C . ASP B 1 108 ? 2.691 -11.203 5.098 1 96.94 108 ASP B C 1
ATOM 2100 O O . ASP B 1 108 ? 2.521 -11.289 6.316 1 96.94 108 ASP B O 1
ATOM 2104 N N . CYS B 1 109 ? 3.475 -11.969 4.43 1 97.69 109 CYS B N 1
ATOM 2105 C CA . CYS B 1 109 ? 4.359 -12.938 5.07 1 97.69 109 CYS B CA 1
ATOM 2106 C C . CYS B 1 109 ? 5.82 -12.547 4.879 1 97.69 109 CYS B C 1
ATOM 2108 O O . CYS B 1 109 ? 6.332 -12.57 3.758 1 97.69 109 CYS B O 1
ATOM 2110 N N . ASP B 1 110 ? 6.512 -12.25 6.02 1 96.81 110 ASP B N 1
ATOM 2111 C CA . ASP B 1 110 ? 7.922 -11.867 6.004 1 96.81 110 ASP B CA 1
ATOM 2112 C C . ASP B 1 110 ? 8.797 -12.977 6.59 1 96.81 110 ASP B C 1
ATOM 2114 O O . ASP B 1 110 ? 8.586 -13.414 7.723 1 96.81 110 ASP B O 1
ATOM 2118 N N . LEU B 1 111 ? 9.766 -13.391 5.777 1 97.69 111 LEU B N 1
ATOM 2119 C CA . LEU B 1 111 ? 10.672 -14.43 6.27 1 97.69 111 LEU B CA 1
ATOM 2120 C C . LEU B 1 111 ? 11.477 -13.922 7.461 1 97.69 111 LEU B C 1
ATOM 2122 O O . LEU B 1 111 ? 12.125 -12.883 7.383 1 97.69 111 LEU B O 1
ATOM 2126 N N . THR B 1 112 ? 11.406 -14.633 8.594 1 98.19 112 THR B N 1
ATOM 2127 C CA . THR B 1 112 ? 12.141 -14.219 9.789 1 98.19 112 THR B CA 1
ATOM 2128 C C . THR B 1 112 ? 13.281 -15.195 10.078 1 98.19 112 THR B C 1
ATOM 2130 O O . THR B 1 112 ? 14.281 -14.812 10.688 1 98.19 112 THR B O 1
ATOM 2133 N N . ARG B 1 113 ? 13.055 -16.422 9.68 1 98.19 113 ARG B N 1
ATOM 2134 C CA . ARG B 1 113 ? 14.109 -17.422 9.812 1 98.19 113 ARG B CA 1
ATOM 2135 C C . ARG B 1 113 ? 14.219 -18.266 8.547 1 98.19 113 ARG B C 1
ATOM 2137 O O . ARG B 1 113 ? 13.312 -19.047 8.234 1 98.19 113 ARG B O 1
ATOM 2144 N N . ASN B 1 114 ? 15.336 -18.141 7.941 1 97.25 114 ASN B N 1
ATOM 2145 C CA . ASN B 1 114 ? 15.602 -18.938 6.75 1 97.25 114 ASN B CA 1
ATOM 2146 C C . ASN B 1 114 ? 15.953 -20.391 7.105 1 97.25 114 ASN B C 1
ATOM 2148 O O . ASN B 1 114 ? 16.312 -20.672 8.25 1 97.25 114 ASN B O 1
ATOM 2152 N N . ALA B 1 115 ? 15.758 -21.234 6.043 1 97 115 ALA B N 1
ATOM 2153 C CA . ALA B 1 115 ? 16.078 -22.656 6.219 1 97 115 ALA B CA 1
ATOM 2154 C C . ALA B 1 115 ? 16.469 -23.297 4.891 1 97 115 ALA B C 1
ATOM 2156 O O . ALA B 1 115 ? 16.141 -22.781 3.822 1 97 115 ALA B O 1
ATOM 2157 N N . SER B 1 116 ? 17.219 -24.359 4.984 1 94.12 116 SER B N 1
ATOM 2158 C CA . SER B 1 116 ? 17.609 -25.094 3.793 1 94.12 116 SER B CA 1
ATOM 2159 C C . SER B 1 116 ? 16.453 -25.906 3.223 1 94.12 116 SER B C 1
ATOM 2161 O O . SER B 1 116 ? 16.375 -26.125 2.012 1 94.12 116 SER B O 1
ATOM 2163 N N . TYR B 1 117 ? 15.609 -26.375 4.082 1 94.81 117 TYR B N 1
ATOM 2164 C CA . TYR B 1 117 ? 14.398 -27.062 3.67 1 94.81 117 TYR B CA 1
ATOM 2165 C C . TYR B 1 117 ? 13.188 -26.156 3.764 1 94.81 117 TYR B C 1
ATOM 2167 O O . TYR B 1 117 ? 12.945 -25.531 4.805 1 94.81 117 TYR B O 1
ATOM 2175 N N . TYR B 1 118 ? 12.461 -26.031 2.709 1 95.12 118 TYR B N 1
ATOM 2176 C CA . TYR B 1 118 ? 11.406 -25.031 2.59 1 95.12 118 TYR B CA 1
ATOM 2177 C C . TYR B 1 118 ? 10.344 -25.234 3.662 1 95.12 118 TYR B C 1
ATOM 2179 O O . TYR B 1 118 ? 9.602 -24.312 3.994 1 95.12 118 TYR B O 1
ATOM 2187 N N . GLU B 1 119 ? 10.211 -26.453 4.305 1 96.31 119 GLU B N 1
ATOM 2188 C CA . GLU B 1 119 ? 9.195 -26.719 5.32 1 96.31 119 GLU B CA 1
ATOM 2189 C C . GLU B 1 119 ? 9.578 -26.094 6.66 1 96.31 119 GLU B C 1
ATOM 2191 O O . GLU B 1 119 ? 8.742 -26 7.562 1 96.31 119 GLU B O 1
ATOM 2196 N N . ASN B 1 120 ? 10.852 -25.609 6.766 1 97.38 120 ASN B N 1
ATOM 2197 C CA . ASN B 1 120 ? 11.344 -25.109 8.047 1 97.38 120 ASN B CA 1
ATOM 2198 C C . ASN B 1 120 ? 11.469 -23.594 8.039 1 97.38 120 ASN B C 1
ATOM 2200 O O . ASN B 1 120 ? 12.055 -23.016 8.945 1 97.38 120 ASN B O 1
ATOM 2204 N N . CYS B 1 121 ? 11.023 -22.984 7.008 1 98.25 121 CYS B N 1
ATOM 2205 C CA . CYS B 1 121 ? 11.008 -21.531 6.961 1 98.25 121 CYS B CA 1
ATOM 2206 C C . CYS B 1 121 ? 10.055 -20.969 8 1 98.25 121 CYS B C 1
ATOM 2208 O O . CYS B 1 121 ? 8.977 -21.516 8.227 1 98.25 121 CYS B O 1
ATOM 2210 N N . ILE B 1 122 ? 10.422 -19.875 8.664 1 98.69 122 ILE B N 1
ATOM 2211 C CA . ILE B 1 122 ? 9.547 -19.219 9.633 1 98.69 122 ILE B CA 1
ATOM 2212 C C . ILE B 1 122 ? 9.234 -17.797 9.156 1 98.69 122 ILE B C 1
ATOM 2214 O O . ILE B 1 122 ? 10.125 -17.078 8.703 1 98.69 122 ILE B O 1
ATOM 2218 N N . TYR B 1 123 ? 7.957 -17.516 9.242 1 98.19 123 TYR B N 1
ATOM 2219 C CA . TYR B 1 123 ? 7.488 -16.219 8.773 1 98.19 123 TYR B CA 1
ATOM 2220 C C . TYR B 1 123 ? 6.758 -15.469 9.883 1 98.19 123 TYR B C 1
ATOM 2222 O O . TYR B 1 123 ? 6.117 -16.078 10.742 1 98.19 123 TYR B O 1
ATOM 2230 N N . SER B 1 124 ? 6.859 -14.156 9.867 1 97.19 124 SER B N 1
ATOM 2231 C CA . SER B 1 124 ? 5.93 -13.289 10.578 1 97.19 124 SER B CA 1
ATOM 2232 C C . SER B 1 124 ? 4.762 -12.883 9.688 1 97.19 124 SER B C 1
ATOM 2234 O O . SER B 1 124 ? 4.84 -12.992 8.469 1 97.19 124 SER B O 1
ATOM 2236 N N . GLU B 1 125 ? 3.654 -12.5 10.328 1 95.56 125 GLU B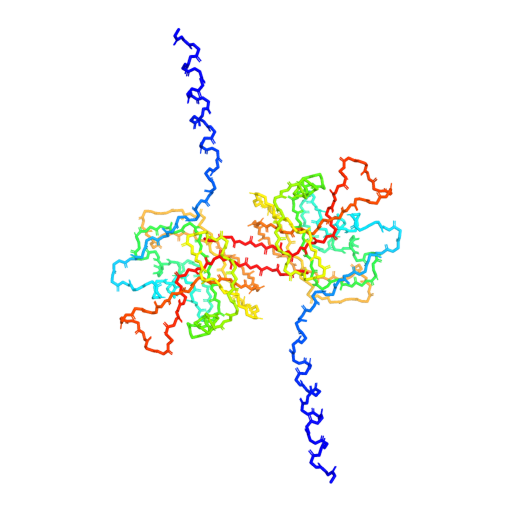 N 1
ATOM 2237 C CA . GLU B 1 125 ? 2.43 -12.164 9.609 1 95.56 125 GLU B CA 1
ATOM 2238 C C . GLU B 1 125 ? 1.983 -10.734 9.906 1 95.56 125 GLU B C 1
ATOM 2240 O O . GLU B 1 125 ? 2.068 -10.281 11.047 1 95.56 125 GLU B O 1
ATOM 2245 N N . ARG B 1 126 ? 1.636 -10.023 8.852 1 95 126 ARG B N 1
ATOM 2246 C CA . ARG B 1 126 ? 0.976 -8.727 8.984 1 95 126 ARG B CA 1
ATOM 2247 C C . ARG B 1 126 ? -0.309 -8.68 8.164 1 95 126 ARG B C 1
ATOM 2249 O O . ARG B 1 126 ? -0.295 -8.953 6.961 1 95 126 ARG B O 1
ATOM 2256 N N . ARG B 1 127 ? -1.389 -8.289 8.82 1 94.75 127 ARG B N 1
ATOM 2257 C CA . ARG B 1 127 ? -2.684 -8.234 8.148 1 94.75 127 ARG B CA 1
ATOM 2258 C C . ARG B 1 127 ? -3.084 -6.793 7.855 1 94.75 127 ARG B C 1
ATOM 2260 O O . ARG B 1 127 ? -2.77 -5.887 8.625 1 94.75 127 ARG B O 1
ATOM 2267 N N . ALA B 1 128 ? -3.754 -6.656 6.68 1 95.44 128 ALA B N 1
ATOM 2268 C CA . ALA B 1 128 ? -4.25 -5.344 6.27 1 95.44 128 ALA B CA 1
ATOM 2269 C C . ALA B 1 128 ? -5.414 -5.477 5.293 1 95.44 128 ALA B C 1
ATOM 2271 O O . ALA B 1 128 ? 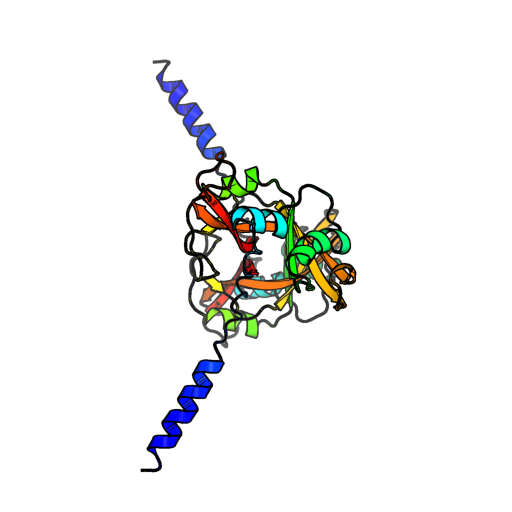-5.758 -6.586 4.879 1 95.44 128 ALA B O 1
ATOM 2272 N N . THR B 1 129 ? -6.102 -4.398 5.141 1 96 129 THR B N 1
ATOM 2273 C CA . THR B 1 129 ? -7.117 -4.285 4.098 1 96 129 THR B CA 1
ATOM 2274 C C . THR B 1 129 ? -6.734 -3.209 3.084 1 96 129 THR B C 1
ATOM 2276 O O . THR B 1 129 ? -6.598 -2.037 3.439 1 96 129 THR B O 1
ATOM 2279 N N . LYS B 1 130 ? -6.465 -3.654 1.791 1 97.31 130 LYS B N 1
ATOM 2280 C CA . LYS B 1 130 ? -5.898 -2.734 0.811 1 97.31 130 LYS B CA 1
ATOM 2281 C C . LYS B 1 130 ? -6.492 -2.971 -0.575 1 97.31 130 LYS B C 1
ATOM 2283 O O . LYS B 1 130 ? -7.148 -3.988 -0.809 1 97.31 130 LYS B O 1
ATOM 2288 N N . TYR B 1 131 ? -6.203 -1.936 -1.457 1 97.81 131 TYR B N 1
ATOM 2289 C CA . TYR B 1 131 ? -6.336 -2.16 -2.893 1 97.81 131 TYR B CA 1
ATOM 2290 C C . TYR B 1 131 ? -5.125 -2.9 -3.443 1 97.81 131 TYR B C 1
ATOM 2292 O O . TYR B 1 131 ? -4.086 -2.982 -2.783 1 97.81 131 TYR B O 1
ATOM 2300 N N . TYR B 1 132 ? -5.332 -3.492 -4.621 1 98.12 132 TYR B N 1
ATOM 2301 C CA . TYR B 1 132 ? -4.199 -4.137 -5.281 1 98.12 132 TYR B CA 1
ATOM 2302 C C . TYR B 1 132 ? -4.25 -3.916 -6.789 1 98.12 132 TYR B C 1
ATOM 2304 O O . TYR B 1 132 ? -5.316 -3.641 -7.344 1 98.12 132 TYR B O 1
ATOM 2312 N N . ARG B 1 133 ? -3.076 -3.932 -7.387 1 97.88 133 ARG B N 1
ATOM 2313 C CA . ARG B 1 133 ? -2.879 -3.848 -8.828 1 97.88 133 ARG B CA 1
ATOM 2314 C C . ARG B 1 133 ? -2.268 -5.133 -9.375 1 97.88 133 ARG B C 1
ATOM 2316 O O . ARG B 1 133 ? -1.353 -5.695 -8.766 1 97.88 133 ARG B O 1
ATOM 2323 N N . ILE B 1 134 ? -2.852 -5.605 -10.492 1 98.38 134 ILE B N 1
ATOM 2324 C CA . ILE B 1 134 ? -2.328 -6.84 -11.062 1 98.38 134 ILE B CA 1
ATOM 2325 C C . ILE B 1 134 ? -2.023 -6.633 -12.547 1 98.38 134 ILE B C 1
ATOM 2327 O O . ILE B 1 134 ? -2.689 -5.84 -13.219 1 98.38 134 ILE B O 1
ATOM 2331 N N . ALA B 1 135 ? -0.975 -7.312 -13.008 1 98.19 135 ALA B N 1
ATOM 2332 C CA . ALA B 1 135 ? -0.727 -7.457 -14.445 1 98.19 135 ALA B CA 1
ATOM 2333 C C . ALA B 1 135 ? -1.518 -8.625 -15.023 1 98.19 135 ALA B C 1
ATOM 2335 O O . ALA B 1 135 ? -1.629 -9.68 -14.391 1 98.19 135 ALA B O 1
ATOM 2336 N N . CYS B 1 136 ? -2.01 -8.422 -16.203 1 98.38 136 CYS B N 1
ATOM 2337 C CA . CYS B 1 136 ? -2.869 -9.422 -16.828 1 98.38 136 CYS B CA 1
ATOM 2338 C C . CYS B 1 136 ? -2.373 -9.773 -18.234 1 98.38 136 CYS B C 1
ATOM 2340 O O . CYS B 1 136 ? -1.826 -8.922 -18.938 1 98.38 136 CYS B O 1
ATOM 2342 N N . ASP B 1 137 ? -2.576 -11.047 -18.562 1 97.81 137 ASP B N 1
ATOM 2343 C CA . ASP B 1 137 ? -2.23 -11.578 -19.875 1 97.81 137 ASP B CA 1
ATOM 2344 C C . ASP B 1 137 ? -3.332 -12.5 -20.406 1 97.81 137 ASP B C 1
ATOM 2346 O O . ASP B 1 137 ? -4.172 -12.969 -19.641 1 97.81 137 ASP B O 1
ATOM 2350 N N . PRO B 1 138 ? -3.273 -12.625 -21.75 1 97.88 138 PRO B N 1
ATOM 2351 C CA . PRO B 1 138 ? -4.152 -13.695 -22.234 1 97.88 138 PRO B CA 1
ATOM 2352 C C . PRO B 1 138 ? -3.895 -15.031 -21.547 1 97.88 138 PRO B C 1
ATOM 2354 O O . PRO B 1 138 ? -2.744 -15.367 -21.266 1 97.88 138 PRO B O 1
ATOM 2357 N N . ARG B 1 139 ? -4.973 -15.773 -21.281 1 97.88 139 ARG B N 1
ATOM 2358 C CA . ARG B 1 139 ? -4.836 -17.062 -20.609 1 97.88 139 ARG B CA 1
ATOM 2359 C C . ARG B 1 139 ? -4.051 -18.047 -21.484 1 97.88 139 ARG B C 1
ATOM 2361 O O . ARG B 1 139 ? -4.023 -17.906 -22.703 1 97.88 139 ARG B O 1
ATOM 2368 N N . SER B 1 140 ? -3.455 -19.062 -20.797 1 97.44 140 SER B N 1
ATOM 2369 C CA . SER B 1 140 ? -2.869 -20.188 -21.516 1 97.44 140 SER B CA 1
ATOM 2370 C C . SER B 1 140 ? -3.936 -21.203 -21.906 1 97.44 140 SER B C 1
ATOM 2372 O O . SER B 1 140 ? -4.988 -21.297 -21.266 1 97.44 140 SER B O 1
ATOM 2374 N N . PRO B 1 141 ? -3.578 -21.953 -22.938 1 96.81 141 PRO B N 1
ATOM 2375 C CA . PRO B 1 141 ? -4.531 -22.984 -23.344 1 96.81 141 PRO B CA 1
ATOM 2376 C C . PRO B 1 141 ? -4.84 -23.969 -22.219 1 96.81 141 PRO B C 1
ATOM 2378 O O . PRO B 1 141 ? -5.918 -24.578 -22.203 1 96.81 141 PRO B O 1
ATOM 2381 N N . GLN B 1 142 ? -3.891 -24.109 -21.297 1 97.12 142 GLN B N 1
ATOM 2382 C CA . GLN B 1 142 ? -4.039 -25.062 -20.203 1 97.12 142 GLN B CA 1
ATOM 2383 C C . GLN B 1 142 ? -4.914 -24.484 -19.094 1 97.12 142 GLN B C 1
ATOM 2385 O O . GLN B 1 142 ? -5.328 -25.203 -18.188 1 97.12 142 GLN B O 1
ATOM 2390 N N . ASP B 1 143 ? -5.148 -23.172 -19.188 1 97.56 143 ASP B N 1
ATOM 2391 C CA . ASP B 1 143 ? -5.961 -22.516 -18.172 1 97.56 143 ASP B CA 1
ATOM 2392 C C . ASP B 1 143 ? -7.453 -22.734 -18.422 1 97.56 143 ASP B C 1
ATOM 2394 O O . ASP B 1 143 ? -7.852 -23.047 -19.562 1 97.56 143 ASP B O 1
ATOM 2398 N N . ASN B 1 144 ? -8.273 -22.609 -17.281 1 93 144 ASN B N 1
ATOM 2399 C CA . ASN B 1 144 ? -9.719 -22.625 -17.453 1 93 144 ASN B CA 1
ATOM 2400 C C . ASN B 1 144 ? -10.172 -21.562 -18.453 1 93 144 ASN B C 1
ATOM 2402 O O . ASN B 1 144 ? -9.656 -20.438 -18.453 1 93 144 ASN B O 1
ATOM 2406 N N . VAL B 1 145 ? -11.203 -21.891 -19.266 1 94.12 145 VAL B N 1
ATOM 2407 C CA . VAL B 1 145 ? -11.625 -21.062 -20.391 1 94.12 145 VAL B CA 1
ATOM 2408 C C . VAL B 1 145 ? -12.539 -19.938 -19.891 1 94.12 145 VAL B C 1
ATOM 2410 O O . VAL B 1 145 ? -12.898 -19.047 -20.656 1 94.12 145 VAL B O 1
ATOM 2413 N N . THR B 1 146 ? -12.805 -19.844 -18.656 1 95.25 146 THR B N 1
ATOM 2414 C CA . THR B 1 146 ? -13.789 -18.922 -18.109 1 95.25 146 THR B CA 1
ATOM 2415 C C . THR B 1 146 ? -13.375 -17.484 -18.375 1 95.25 146 THR B C 1
ATOM 2417 O O . THR B 1 146 ? -14.219 -16.625 -18.672 1 95.25 146 THR B O 1
ATOM 2420 N N . PHE B 1 147 ? -12.109 -17.141 -18.203 1 96.94 147 PHE B N 1
ATOM 2421 C CA . PHE B 1 147 ? -11.609 -15.789 -18.375 1 96.94 147 PHE B CA 1
ATOM 2422 C C . PHE B 1 147 ? -10.57 -15.734 -19.484 1 96.94 147 PHE B C 1
ATOM 2424 O O . PHE B 1 147 ? -9.531 -16.391 -19.406 1 96.94 147 PHE B O 1
ATOM 2431 N N . PRO B 1 148 ? -10.805 -14.969 -20.531 1 97.81 148 PRO B N 1
ATOM 2432 C CA . PRO B 1 148 ? -9.844 -14.898 -21.625 1 97.81 148 PRO B CA 1
ATOM 2433 C C . PRO B 1 148 ? -8.547 -14.188 -21.25 1 97.81 148 PRO B C 1
ATOM 2435 O O . PRO B 1 148 ? -7.516 -14.391 -21.875 1 97.81 148 PRO B O 1
ATOM 2438 N N . VAL B 1 149 ? -8.625 -13.234 -20.297 1 98.5 149 VAL B N 1
ATOM 2439 C CA . VAL B 1 149 ? -7.484 -12.516 -19.734 1 98.5 149 VAL B CA 1
ATOM 2440 C C . VAL B 1 149 ? -7.402 -12.766 -18.234 1 98.5 149 VAL B C 1
ATOM 2442 O O . VAL B 1 149 ? -8.414 -12.711 -17.531 1 98.5 149 VAL B O 1
ATOM 2445 N N . VAL B 1 150 ? -6.16 -13.102 -17.766 1 98.69 150 VAL B N 1
ATOM 2446 C CA . VAL B 1 150 ? -6.043 -13.57 -16.391 1 98.69 150 VAL B CA 1
ATOM 2447 C C . VAL B 1 150 ? -4.863 -12.891 -15.703 1 98.69 150 VAL B C 1
ATOM 2449 O O . VAL B 1 150 ? -3.93 -12.438 -16.375 1 98.69 150 VAL B O 1
ATOM 2452 N N . PRO B 1 151 ? -4.922 -12.805 -14.328 1 98.56 151 PRO B N 1
ATOM 2453 C CA . PRO B 1 151 ? -3.785 -12.227 -13.609 1 98.56 151 PRO B CA 1
ATOM 2454 C C . PRO B 1 151 ? -2.527 -13.086 -13.695 1 98.56 151 PRO B C 1
ATOM 2456 O O . PRO B 1 151 ? -2.605 -14.312 -13.594 1 98.56 151 PRO B O 1
ATOM 2459 N N . VAL B 1 152 ? -1.396 -12.367 -13.844 1 98 152 VAL B N 1
ATOM 2460 C CA . VAL B 1 152 ? -0.168 -13.148 -13.961 1 98 152 VAL B CA 1
ATOM 2461 C C . VAL B 1 152 ? 0.884 -12.602 -13 1 98 152 VAL B C 1
ATOM 2463 O O . VAL B 1 152 ? 1.902 -13.25 -12.75 1 98 152 VAL B O 1
ATOM 2466 N N . HIS B 1 153 ? 0.716 -11.383 -12.445 1 97.5 153 HIS B N 1
ATOM 2467 C CA . HIS B 1 153 ? 1.656 -10.766 -11.516 1 97.5 153 HIS B CA 1
ATOM 2468 C C . HIS B 1 153 ? 0.956 -9.766 -10.609 1 97.5 153 HIS B C 1
ATOM 2470 O O . HIS B 1 153 ? 0.093 -9.008 -11.055 1 97.5 153 HIS B O 1
ATOM 2476 N N . LEU B 1 154 ? 1.281 -9.836 -9.305 1 98.06 154 LEU B N 1
ATOM 2477 C CA . LEU B 1 154 ? 0.882 -8.773 -8.383 1 98.06 154 LEU B CA 1
ATOM 2478 C C . LEU B 1 154 ? 1.836 -7.59 -8.477 1 98.06 154 LEU B C 1
ATOM 2480 O O . LEU B 1 154 ? 3.014 -7.703 -8.133 1 98.06 154 LEU B O 1
ATOM 2484 N N . ASP B 1 155 ? 1.329 -6.477 -8.922 1 96.94 155 ASP B N 1
ATOM 2485 C CA . ASP B 1 155 ? 2.166 -5.309 -9.188 1 96.94 155 ASP B CA 1
ATOM 2486 C C . ASP B 1 155 ? 2.391 -4.488 -7.922 1 96.94 155 ASP B C 1
ATOM 2488 O O . ASP B 1 155 ? 3.512 -4.062 -7.641 1 96.94 155 ASP B O 1
ATOM 2492 N N . GLU B 1 156 ? 1.327 -4.254 -7.184 1 96.81 156 GLU B N 1
ATOM 2493 C CA . GLU B 1 156 ? 1.436 -3.531 -5.922 1 96.81 156 GLU B CA 1
ATOM 2494 C C . GLU B 1 156 ? 0.169 -3.689 -5.086 1 96.81 156 GLU B C 1
ATOM 2496 O O . GLU B 1 156 ? -0.873 -4.102 -5.598 1 96.81 156 GLU B O 1
ATOM 2501 N N . THR B 1 157 ? 0.289 -3.498 -3.828 1 97.88 157 THR B N 1
ATOM 2502 C CA . THR B 1 157 ? -0.824 -3.23 -2.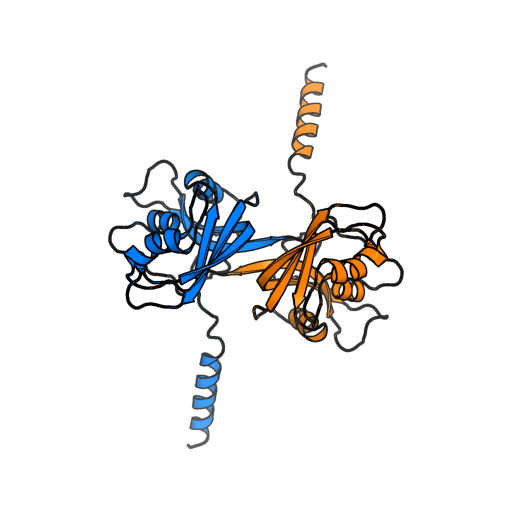924 1 97.88 157 THR B CA 1
ATOM 2503 C C . THR B 1 157 ? -0.732 -1.819 -2.354 1 97.88 157 THR B C 1
ATOM 2505 O O . THR B 1 157 ? 0.366 -1.302 -2.139 1 97.88 157 THR B O 1
ATOM 2508 N N . PHE B 1 158 ? -1.981 -1.181 -2.18 1 96.38 158 PHE B N 1
ATOM 2509 C CA . PHE B 1 158 ? -1.874 0.227 -1.814 1 96.38 158 PHE B CA 1
ATOM 2510 C C . PHE B 1 158 ? -3.092 0.673 -1.013 1 96.38 158 PHE B C 1
ATOM 2512 O O . PHE B 1 158 ? -4.137 0.02 -1.045 1 96.38 158 PHE B O 1
ATOM 2519 N N . THR B 1 159 ? -2.877 1.657 -0.185 1 95.12 159 THR B N 1
ATOM 2520 C CA . THR B 1 159 ? -3.908 2.396 0.532 1 95.12 159 THR B CA 1
ATOM 2521 C C . THR B 1 159 ? -4.027 3.82 -0.005 1 95.12 159 THR B C 1
ATOM 2523 O O . THR B 1 159 ? -3.016 4.473 -0.273 1 95.12 159 THR B O 1
ATOM 2526 N N . LEU B 1 160 ? -5.258 4.246 -0.22 1 91.75 160 LEU B N 1
ATOM 2527 C CA . LEU B 1 160 ? -5.523 5.59 -0.723 1 91.75 160 LEU B CA 1
ATOM 2528 C C . LEU B 1 160 ? -5.961 6.516 0.406 1 91.75 160 LEU B C 1
ATOM 2530 O O . LEU B 1 160 ? -6.648 6.09 1.336 1 91.75 160 LEU B O 1
ATOM 2534 N N . PHE B 1 161 ? -5.543 7.852 0.205 1 90.44 161 PHE B N 1
ATOM 2535 C CA . PHE B 1 161 ? -5.93 8.812 1.23 1 90.44 161 PHE B CA 1
ATOM 2536 C C . PHE B 1 161 ? -6.625 10.016 0.608 1 90.44 161 PHE B C 1
ATOM 2538 O O . PHE B 1 161 ? -6.379 10.352 -0.552 1 90.44 161 PHE B O 1
#

Foldseek 3Di:
DPVVVVVVVVVVVVVVPPPPPQVPPPDDFPPDDLQRLCCLQAEDQDDDDPLVSQLSNCVRVQFADAKGKHWNDDQVLQFVQLVADFDQFPNNVAGGKGKDPAWTKMKMWGFPDTDNGNNPTDTDIDIDTWIWMFGKDQDDPPDDPPHRIGGRGTRDTDDDD/DVVVVVVVVVVVVVVVPPPPVQVPPDDDFPPDDLQRLCCLQAEDQDDDDPLVSQLSNCVRVQFADAKGKHWNDDQVLQFVQLVADFDQFPNNVAGGKGKDPAWTKMKMWGFPDTDNGNNPTDTDIDIDTWIWMFGKDQDDPVDDPPHRIGGRGTRDTDDDD

Organism: Castor canadensis (NCBI:txid51338)

Sequence (322 aa):
MVAKLLHSRLCLLLLLGLLGIVPLLQAVPPGLTKYQWFTIQHINTGNIQCNIAMQGVNNYTGKCKEFNTFLNTTSANAATVCGTQNVTCRNQMHHNCHNSLVRVPLTDCDLTRNASYYENCIYSERRATKYYRIACDPRSPQDNVTFPVVPVHLDETFTLFMVAKLLHSRLCLLLLLGLLGIVPLLQAVPPGLTKYQWFTIQHINTGNIQCNIAMQGVNNYTGKCKEFNTFLNTTSANAATVCGTQNVTCRNQMHHNCHNSLVRVPLTDCDLTRNASYYENCIYSERRATKYYRIACDPRSPQDNVTFPVVPVHLDETFTLF